Protein AF-A0A9W6CEK5-F1 (afdb_monomer_lite)

pLDDT: mean 79.26, std 16.23, range [30.31, 95.81]

Foldseek 3Di:
DDDPLRVQLVVQLCCQLVVVVVVLVVLLVLCVVVVHDSVLSVVLSVLSNVLSNLVSCVVRPVVLCVLLVQLSVLSNVLSVQLVVLSSVCSPPVDPVSSVSNVCSVVVSVVSNVVVLVVHDQVSNVVNLNHPDPVSVVVVVVVVVVVVVVVVVVVVVVQVVCVVVVVDDPVVVVVVVVPPPDPPPVVPDPD

Organism: NCBI:txid2994035

Structure (mmCIF, N/CA/C/O backbone):
data_AF-A0A9W6CEK5-F1
#
_entry.id   AF-A0A9W6CEK5-F1
#
loop_
_atom_site.group_PDB
_atom_site.id
_atom_site.type_symbol
_atom_site.label_atom_id
_atom_site.label_alt_id
_atom_site.label_comp_id
_atom_site.label_asym_id
_atom_site.label_entity_id
_atom_site.label_seq_id
_atom_site.pdbx_PDB_ins_code
_atom_site.Cartn_x
_atom_site.Cartn_y
_atom_site.Cartn_z
_atom_site.occupancy
_atom_site.B_iso_or_equiv
_atom_site.auth_seq_id
_atom_site.auth_comp_id
_atom_site.auth_asym_id
_atom_site.auth_atom_id
_atom_site.pdbx_PDB_model_num
ATOM 1 N N . MET A 1 1 ? -10.623 -23.600 17.467 1.00 40.72 1 MET A N 1
ATOM 2 C CA . MET A 1 1 ? -11.794 -23.393 16.583 1.00 40.72 1 MET A CA 1
ATOM 3 C C . MET A 1 1 ? -12.002 -21.894 16.393 1.00 40.72 1 MET A C 1
ATOM 5 O O . MET A 1 1 ? -12.147 -21.203 17.390 1.00 40.72 1 MET A O 1
ATOM 9 N N . LEU A 1 2 ? -11.955 -21.381 15.157 1.00 53.81 2 LEU A N 1
ATOM 10 C CA . LEU A 1 2 ? -12.206 -19.957 14.863 1.00 53.81 2 LEU A CA 1
ATOM 11 C C . LEU A 1 2 ? -13.687 -19.618 15.087 1.00 53.81 2 LEU A C 1
ATOM 13 O O . LEU A 1 2 ? -14.556 -20.416 14.723 1.00 53.81 2 LEU A O 1
ATOM 17 N N . LYS A 1 3 ? -14.000 -18.438 15.640 1.00 73.12 3 LYS A N 1
ATOM 18 C CA . LYS A 1 3 ? -15.399 -17.980 15.743 1.00 73.12 3 LYS A CA 1
ATOM 19 C C . LYS A 1 3 ? -15.991 -17.825 14.335 1.00 73.12 3 LYS A C 1
ATOM 21 O O . LYS A 1 3 ? -15.283 -17.482 13.389 1.00 73.12 3 LYS A O 1
ATOM 26 N N . LYS A 1 4 ? -17.307 -18.030 14.178 1.00 71.50 4 LYS A N 1
ATOM 27 C CA . LYS A 1 4 ? -18.010 -17.999 12.871 1.00 71.50 4 LYS A CA 1
ATOM 28 C C . LYS A 1 4 ? -17.692 -16.739 12.042 1.00 71.50 4 LYS A C 1
ATOM 30 O O . LYS A 1 4 ? -17.491 -16.831 10.833 1.00 71.50 4 LYS A O 1
ATOM 35 N N . ASN A 1 5 ? -17.564 -15.589 12.706 1.00 76.25 5 ASN A N 1
ATOM 36 C CA . ASN A 1 5 ? -17.234 -14.310 12.067 1.00 76.25 5 ASN A CA 1
ATOM 37 C C . ASN A 1 5 ? -15.765 -14.223 11.616 1.00 76.25 5 ASN A C 1
ATOM 39 O O . ASN A 1 5 ? -15.483 -13.608 10.595 1.00 76.25 5 ASN A O 1
ATOM 43 N N . GLU A 1 6 ? -14.838 -14.869 12.325 1.00 79.06 6 GLU A N 1
ATOM 44 C CA . GLU A 1 6 ? -13.411 -14.896 11.972 1.00 79.06 6 GLU A CA 1
ATOM 45 C C . GLU A 1 6 ? -13.157 -15.802 10.770 1.00 79.06 6 GLU A C 1
ATOM 47 O O . GLU A 1 6 ? -12.453 -15.406 9.848 1.00 79.06 6 GLU A O 1
ATOM 52 N N . LYS A 1 7 ? -13.804 -16.976 10.719 1.00 85.19 7 LYS A N 1
ATOM 53 C CA . LYS A 1 7 ? -13.733 -17.865 9.548 1.00 85.19 7 LYS A CA 1
ATOM 54 C C . LYS A 1 7 ? -14.263 -17.169 8.292 1.00 85.19 7 LYS A C 1
ATOM 56 O O . LYS A 1 7 ? -13.640 -17.246 7.239 1.00 85.19 7 LYS A O 1
ATOM 61 N N . LYS A 1 8 ? -15.391 -16.459 8.412 1.00 86.19 8 LYS A N 1
ATOM 62 C CA . LYS A 1 8 ? -15.962 -15.677 7.306 1.00 86.19 8 LYS A CA 1
ATOM 63 C C . LYS A 1 8 ? -15.011 -14.564 6.852 1.00 86.19 8 LYS A C 1
ATOM 65 O O . LYS A 1 8 ? -14.803 -14.405 5.657 1.00 86.19 8 LYS A O 1
ATOM 70 N N . GLY A 1 9 ? -14.422 -13.825 7.793 1.00 85.00 9 GLY A N 1
ATOM 71 C CA . GLY A 1 9 ? -13.482 -12.744 7.486 1.00 85.00 9 GLY A CA 1
ATOM 72 C C . GLY A 1 9 ? -12.220 -13.250 6.802 1.00 85.00 9 GLY A C 1
ATOM 73 O O . GLY A 1 9 ? -11.786 -12.659 5.822 1.00 85.00 9 GLY A O 1
ATOM 74 N N . LEU A 1 10 ? -11.689 -14.385 7.257 1.00 87.12 10 LEU A N 1
ATOM 75 C CA . LEU A 1 10 ? -10.521 -15.014 6.655 1.00 87.12 10 LEU A CA 1
ATOM 76 C C . LEU A 1 10 ? -10.787 -15.443 5.206 1.00 87.12 10 LEU A C 1
ATOM 78 O O . LEU A 1 10 ? -9.961 -15.182 4.343 1.00 87.12 10 LEU A O 1
ATOM 82 N N . ILE A 1 11 ? -11.951 -16.033 4.918 1.00 90.88 11 ILE A N 1
ATOM 83 C CA . ILE A 1 11 ? -12.322 -16.408 3.543 1.00 90.88 11 ILE A CA 1
ATOM 84 C C . ILE A 1 11 ? -12.411 -15.171 2.641 1.00 90.88 11 ILE A C 1
ATOM 86 O O . ILE A 1 11 ? -11.888 -15.193 1.533 1.00 90.88 11 ILE A O 1
ATOM 90 N N . ILE A 1 12 ? -13.024 -14.083 3.121 1.00 89.69 12 ILE A N 1
ATOM 91 C CA . ILE A 1 12 ? -13.126 -12.825 2.361 1.00 89.69 12 ILE A CA 1
ATOM 92 C C . ILE A 1 12 ? -11.741 -12.217 2.124 1.00 89.69 12 ILE A C 1
ATOM 94 O O . ILE A 1 12 ? -11.453 -11.771 1.017 1.00 89.69 12 ILE A O 1
ATOM 98 N N . TYR A 1 13 ? -10.883 -12.220 3.146 1.00 91.12 13 TYR A N 1
ATOM 99 C CA . TYR A 1 13 ? -9.500 -11.764 3.041 1.00 91.12 13 TYR A CA 1
ATOM 100 C C . TYR A 1 13 ? -8.737 -12.553 1.974 1.00 91.12 13 TYR A C 1
ATOM 102 O O . TYR A 1 13 ? -8.173 -11.946 1.067 1.00 91.12 13 T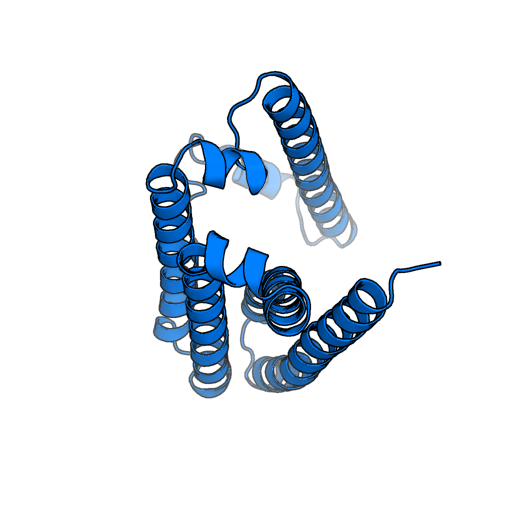YR A O 1
ATOM 110 N N . LEU A 1 14 ? -8.760 -13.891 2.057 1.00 90.69 14 LEU A N 1
ATOM 111 C CA . LEU A 1 14 ? -8.089 -14.747 1.083 1.00 90.69 14 LEU A CA 1
ATOM 112 C C . LEU A 1 14 ? -8.634 -14.496 -0.322 1.00 90.69 14 LEU A C 1
ATOM 114 O O . LEU A 1 14 ? -7.838 -14.205 -1.204 1.00 90.69 14 LEU A O 1
ATOM 118 N N . GLY A 1 15 ? -9.955 -14.540 -0.514 1.00 90.12 15 GLY A N 1
ATOM 119 C CA . GLY A 1 15 ? -10.565 -14.281 -1.821 1.00 90.12 15 GLY A CA 1
ATOM 120 C C . GLY A 1 15 ? -10.091 -12.950 -2.398 1.00 90.12 15 GLY A C 1
ATOM 121 O O . GLY A 1 15 ? -9.472 -12.917 -3.449 1.00 90.12 15 GLY A O 1
ATOM 122 N N . THR A 1 16 ? -10.220 -11.867 -1.631 1.00 88.75 16 THR A N 1
ATOM 123 C CA . THR A 1 16 ? -9.822 -10.527 -2.087 1.00 88.75 16 THR A CA 1
ATOM 124 C C . THR A 1 16 ? -8.345 -10.451 -2.485 1.00 88.75 16 THR A C 1
ATOM 126 O O . THR A 1 16 ? -8.018 -9.927 -3.545 1.00 88.75 16 THR A O 1
ATOM 129 N N . VAL A 1 17 ? -7.431 -10.962 -1.654 1.00 90.56 17 VAL A N 1
ATOM 130 C CA . VAL A 1 17 ? -5.989 -10.868 -1.932 1.00 90.56 17 VAL A CA 1
ATOM 131 C C . VAL A 1 17 ? -5.598 -11.754 -3.112 1.00 90.56 17 VAL A C 1
ATOM 133 O O . VAL A 1 17 ? -4.857 -11.299 -3.985 1.00 90.56 17 VAL A O 1
ATOM 136 N N . PHE A 1 18 ? -6.094 -12.991 -3.167 1.00 90.00 18 PHE A N 1
ATOM 137 C CA . PHE A 1 18 ? -5.782 -13.916 -4.255 1.00 90.00 18 PHE A CA 1
ATOM 138 C C . PHE A 1 18 ? -6.376 -13.448 -5.583 1.00 90.00 18 PHE A C 1
ATOM 140 O O . PHE A 1 18 ? -5.653 -13.435 -6.576 1.00 90.00 18 PHE A O 1
ATOM 147 N N . ASP A 1 19 ? -7.629 -12.993 -5.596 1.00 89.75 19 ASP A N 1
ATOM 148 C CA . ASP A 1 19 ? -8.309 -12.532 -6.808 1.00 89.75 19 ASP A CA 1
ATOM 149 C C . ASP A 1 19 ? -7.590 -11.317 -7.407 1.00 89.75 19 ASP A C 1
ATOM 151 O O . ASP A 1 19 ? -7.249 -11.313 -8.593 1.00 89.75 19 ASP A O 1
ATOM 155 N N . ILE A 1 20 ? -7.273 -10.309 -6.582 1.00 88.31 20 ILE A N 1
ATOM 156 C CA . ILE A 1 20 ? -6.547 -9.116 -7.042 1.00 88.31 20 ILE A CA 1
ATOM 157 C C . ILE A 1 20 ? -5.135 -9.498 -7.512 1.00 88.31 20 ILE A C 1
ATOM 159 O O . ILE A 1 20 ? -4.686 -9.021 -8.553 1.00 88.31 20 ILE A O 1
ATOM 163 N N . THR A 1 21 ? -4.433 -10.384 -6.799 1.00 90.19 21 THR A N 1
ATOM 164 C CA . THR A 1 21 ? -3.078 -10.822 -7.183 1.00 90.19 21 THR A CA 1
ATOM 165 C C . THR A 1 21 ? -3.078 -11.608 -8.495 1.00 90.19 21 THR A C 1
ATOM 167 O O . THR A 1 21 ? -2.189 -11.423 -9.326 1.00 90.19 21 THR A O 1
ATOM 170 N N . LEU A 1 22 ? -4.087 -12.447 -8.722 1.00 91.06 22 LEU A N 1
ATOM 171 C CA . LEU A 1 22 ? -4.232 -13.227 -9.946 1.00 91.06 22 LEU A CA 1
ATOM 172 C C . LEU A 1 22 ? -4.522 -12.323 -11.149 1.00 91.06 22 LEU A C 1
ATOM 174 O O . LEU A 1 22 ? -3.852 -12.445 -12.175 1.00 91.06 22 LEU A O 1
ATOM 178 N N . LEU A 1 23 ? -5.441 -11.359 -11.005 1.00 90.00 23 LEU A N 1
ATOM 179 C CA . LEU A 1 23 ? -5.684 -10.322 -12.018 1.00 90.00 23 LEU A CA 1
ATOM 180 C C . LEU A 1 23 ? -4.405 -9.541 -12.334 1.00 90.00 23 LEU A C 1
ATOM 182 O O . LEU A 1 23 ? -4.090 -9.269 -13.494 1.00 90.00 23 LEU A O 1
ATOM 186 N N . MET A 1 24 ? -3.625 -9.249 -11.298 1.00 90.31 24 MET A N 1
ATOM 187 C CA . MET A 1 24 ? -2.364 -8.542 -11.421 1.00 90.31 24 MET A CA 1
ATOM 188 C C . MET A 1 24 ? -1.303 -9.317 -12.215 1.00 90.31 24 MET A C 1
ATOM 190 O O . MET A 1 24 ? -0.541 -8.717 -12.972 1.00 90.31 24 MET A O 1
ATOM 194 N N . GLY A 1 25 ? -1.283 -10.648 -12.121 1.00 90.50 25 GLY A N 1
ATOM 195 C CA . GLY A 1 25 ? -0.390 -11.492 -12.919 1.00 90.50 25 GLY A CA 1
ATOM 196 C C . GLY A 1 25 ? -0.593 -11.327 -14.432 1.00 90.50 25 GLY A C 1
ATOM 197 O O . GLY A 1 25 ? 0.377 -11.318 -15.194 1.00 90.50 25 GLY A O 1
ATOM 198 N N . PHE A 1 26 ? -1.833 -11.112 -14.882 1.00 91.75 26 PHE A N 1
ATOM 199 C CA . PHE A 1 26 ? -2.114 -10.834 -16.295 1.00 91.75 26 PHE A CA 1
ATOM 200 C C . PHE A 1 26 ? -1.573 -9.473 -16.742 1.00 91.75 26 PHE A C 1
ATOM 202 O O . PHE A 1 26 ? -1.016 -9.368 -17.838 1.00 91.75 26 PHE A O 1
ATOM 209 N N . LEU A 1 27 ? -1.688 -8.452 -15.888 1.00 90.94 27 LEU A N 1
ATOM 210 C CA . LEU A 1 27 ? -1.142 -7.116 -16.145 1.00 90.94 27 LEU A CA 1
ATOM 211 C C . LEU A 1 27 ? 0.388 -7.152 -16.242 1.00 90.94 27 LEU A C 1
ATOM 213 O O . LEU A 1 27 ? 0.953 -6.603 -17.185 1.00 90.94 27 LEU A O 1
ATOM 217 N N . VAL A 1 28 ? 1.055 -7.888 -15.347 1.00 91.56 28 VAL A N 1
ATOM 218 C CA . VAL A 1 28 ? 2.511 -8.107 -15.401 1.00 91.56 28 VAL A CA 1
ATOM 219 C C . VAL A 1 28 ? 2.930 -8.753 -16.720 1.00 91.56 28 VAL A C 1
ATOM 221 O O . VAL A 1 28 ? 3.886 -8.305 -17.351 1.00 91.56 28 VAL A O 1
ATOM 224 N N . ARG A 1 29 ? 2.200 -9.772 -17.191 1.00 90.69 29 ARG A N 1
ATOM 225 C CA . ARG A 1 29 ? 2.489 -10.404 -18.487 1.00 90.69 29 ARG A CA 1
ATOM 226 C C . ARG A 1 29 ? 2.353 -9.420 -19.652 1.00 90.69 29 ARG A C 1
ATOM 228 O O . ARG A 1 29 ? 3.134 -9.490 -20.599 1.00 90.69 29 ARG A O 1
ATOM 235 N N . ALA A 1 30 ? 1.361 -8.531 -19.618 1.00 89.12 30 ALA A N 1
ATOM 236 C CA . ALA A 1 30 ? 1.207 -7.489 -20.631 1.00 89.12 30 ALA A CA 1
ATOM 237 C C . ALA A 1 30 ? 2.370 -6.484 -20.589 1.00 89.12 30 ALA A C 1
ATOM 239 O O . ALA A 1 30 ? 2.968 -6.216 -21.627 1.00 89.12 30 ALA A O 1
ATOM 240 N N . ALA A 1 31 ? 2.750 -6.028 -19.396 1.00 87.75 31 ALA A N 1
ATOM 241 C CA . ALA A 1 31 ? 3.873 -5.120 -19.180 1.00 87.75 31 ALA A CA 1
ATOM 242 C C . ALA A 1 31 ? 5.204 -5.704 -19.674 1.00 87.75 31 ALA A C 1
ATOM 244 O O . ALA A 1 31 ? 5.969 -5.026 -20.358 1.00 87.75 31 ALA A O 1
ATOM 245 N N . PHE A 1 32 ? 5.443 -6.989 -19.394 1.00 88.38 32 PHE A N 1
ATOM 246 C CA . PHE A 1 32 ? 6.646 -7.697 -19.827 1.00 88.38 32 PHE A CA 1
ATOM 247 C C . PHE A 1 32 ? 6.759 -7.756 -21.356 1.00 88.38 32 PHE A C 1
ATOM 249 O O . PHE A 1 32 ? 7.831 -7.525 -21.903 1.00 88.38 32 PHE A O 1
ATOM 256 N N . ARG A 1 33 ? 5.644 -7.981 -22.070 1.00 88.50 33 ARG A N 1
ATOM 257 C CA . ARG A 1 33 ? 5.624 -7.929 -23.546 1.00 88.50 33 ARG A CA 1
ATOM 258 C C . ARG A 1 33 ? 5.941 -6.540 -24.104 1.00 88.50 33 ARG A C 1
ATOM 260 O O . ARG A 1 33 ? 6.453 -6.445 -25.211 1.00 88.50 33 ARG A O 1
ATOM 267 N N . ASN A 1 34 ? 5.660 -5.492 -23.335 1.00 85.44 34 ASN A N 1
ATOM 268 C CA . ASN A 1 34 ? 5.900 -4.100 -23.706 1.00 85.44 34 ASN A CA 1
ATOM 269 C C . ASN A 1 34 ? 7.267 -3.576 -23.216 1.00 85.44 34 ASN A C 1
ATOM 271 O O . ASN A 1 34 ? 7.494 -2.370 -23.263 1.00 85.44 34 ASN A O 1
ATOM 275 N N . ASN A 1 35 ? 8.164 -4.448 -22.727 1.00 84.81 35 ASN A N 1
ATOM 276 C CA . ASN A 1 35 ? 9.462 -4.088 -22.130 1.00 84.81 35 ASN A CA 1
ATOM 277 C C . ASN A 1 35 ? 9.360 -3.060 -20.984 1.00 84.81 35 ASN A C 1
ATOM 279 O O . ASN A 1 35 ? 10.261 -2.249 -20.774 1.00 84.81 35 ASN A O 1
ATOM 283 N N . GLN A 1 36 ? 8.255 -3.076 -20.234 1.00 84.94 36 GLN A N 1
ATOM 284 C CA . GLN A 1 36 ? 8.042 -2.174 -19.104 1.00 84.94 36 GLN A CA 1
ATOM 285 C C . GLN A 1 36 ? 8.599 -2.763 -17.796 1.00 84.94 36 GLN A C 1
ATOM 287 O O . GLN A 1 36 ? 8.538 -3.979 -17.590 1.00 84.94 36 GLN A O 1
ATOM 292 N N . PRO A 1 37 ? 9.086 -1.923 -16.861 1.00 82.81 37 PRO A N 1
ATOM 293 C CA . PRO A 1 37 ? 9.558 -2.374 -15.559 1.00 82.81 37 PRO A CA 1
ATOM 294 C C . PRO A 1 37 ? 8.429 -2.998 -14.731 1.00 82.81 37 PRO A C 1
ATOM 296 O O . PRO A 1 37 ? 7.411 -2.377 -14.422 1.00 82.81 37 PRO A O 1
ATOM 299 N N . VAL A 1 38 ? 8.654 -4.241 -14.306 1.00 85.00 38 VAL A N 1
ATOM 300 C CA . VAL A 1 38 ? 7.687 -5.032 -13.529 1.00 85.00 38 VAL A CA 1
ATOM 301 C C . VAL A 1 38 ? 7.730 -4.696 -12.027 1.00 85.00 38 VAL A C 1
ATOM 303 O O . VAL A 1 38 ? 6.794 -4.987 -11.290 1.00 85.00 38 VAL A O 1
ATOM 306 N N . SER A 1 39 ? 8.769 -4.010 -11.546 1.00 84.88 39 SER A N 1
ATOM 307 C CA . SER A 1 39 ? 8.935 -3.678 -10.119 1.00 84.88 39 SER A CA 1
ATOM 308 C C . SER A 1 39 ? 7.807 -2.811 -9.539 1.00 84.88 39 SER A C 1
ATOM 310 O O . SER A 1 39 ? 7.470 -2.934 -8.363 1.00 84.88 39 SER A O 1
ATOM 312 N N . ILE A 1 40 ? 7.163 -1.984 -10.365 1.00 86.12 40 ILE A N 1
ATOM 313 C CA . ILE A 1 40 ? 6.048 -1.108 -9.964 1.00 86.12 40 ILE A CA 1
ATOM 314 C C . ILE A 1 40 ? 4.816 -1.934 -9.551 1.00 86.12 40 ILE A C 1
ATOM 316 O O . ILE A 1 40 ? 4.088 -1.574 -8.625 1.00 86.12 40 ILE A O 1
ATOM 320 N N . TYR A 1 41 ? 4.628 -3.091 -10.189 1.00 88.56 41 TYR A N 1
ATOM 321 C CA . TYR A 1 41 ? 3.535 -4.028 -9.936 1.00 88.56 41 TYR A CA 1
ATOM 322 C C . TYR A 1 41 ? 3.662 -4.645 -8.539 1.00 88.56 41 TYR A C 1
ATOM 324 O O . TYR A 1 41 ? 2.673 -4.719 -7.808 1.00 88.56 41 TYR A O 1
ATOM 332 N N . ALA A 1 42 ? 4.889 -5.003 -8.144 1.00 86.94 42 ALA A N 1
ATOM 333 C CA . ALA A 1 42 ? 5.190 -5.492 -6.802 1.00 86.94 42 ALA A CA 1
ATOM 334 C C . ALA A 1 42 ? 4.922 -4.417 -5.735 1.00 86.94 42 ALA A C 1
ATOM 336 O O . ALA A 1 42 ? 4.317 -4.712 -4.707 1.00 86.94 42 ALA A O 1
ATOM 337 N N . GLY A 1 43 ? 5.287 -3.158 -6.002 1.00 86.44 43 GLY A N 1
ATOM 338 C CA . GLY A 1 43 ? 5.026 -2.045 -5.083 1.00 86.44 43 GLY A CA 1
ATOM 339 C C . GLY A 1 43 ? 3.538 -1.864 -4.764 1.00 86.44 43 GLY A C 1
ATOM 340 O O . GLY A 1 43 ? 3.164 -1.712 -3.602 1.00 86.44 43 GLY A O 1
ATOM 341 N N . VAL A 1 44 ? 2.663 -1.952 -5.770 1.00 90.06 44 VAL A N 1
ATOM 342 C CA . VAL A 1 44 ? 1.208 -1.849 -5.552 1.00 90.06 44 VAL A CA 1
ATOM 343 C C . VAL A 1 44 ? 0.635 -3.111 -4.896 1.00 90.06 44 VAL A C 1
ATOM 345 O O . VAL A 1 44 ? -0.262 -3.003 -4.059 1.00 90.06 44 VAL A O 1
ATOM 348 N N . GLN A 1 45 ? 1.192 -4.295 -5.179 1.00 91.06 45 GLN A N 1
ATOM 349 C CA . GLN A 1 45 ? 0.790 -5.553 -4.532 1.00 91.06 45 GLN A CA 1
ATOM 350 C C . GLN A 1 45 ? 0.956 -5.536 -3.008 1.00 91.06 45 GLN A C 1
ATOM 352 O O . GLN A 1 45 ? 0.172 -6.170 -2.298 1.00 91.06 45 GLN A O 1
ATOM 357 N N . MET A 1 46 ? 1.905 -4.759 -2.480 1.00 90.12 46 MET A N 1
ATOM 358 C CA . MET A 1 46 ? 2.095 -4.605 -1.033 1.00 90.12 46 MET A CA 1
ATOM 359 C C . MET A 1 46 ? 0.888 -3.963 -0.327 1.00 90.12 46 MET A C 1
ATOM 361 O O . MET A 1 46 ? 0.745 -4.111 0.887 1.00 90.12 46 MET A O 1
ATOM 365 N N . LEU A 1 47 ? -0.008 -3.287 -1.059 1.00 90.50 47 LEU A N 1
ATOM 366 C CA . LEU A 1 47 ? -1.230 -2.702 -0.497 1.00 90.50 47 LEU A CA 1
ATOM 367 C C . LEU A 1 47 ? -2.342 -3.744 -0.285 1.00 90.50 47 LEU A C 1
ATOM 369 O O . LEU A 1 47 ? -3.225 -3.567 0.559 1.00 90.50 47 LEU A O 1
ATOM 373 N N . TYR A 1 48 ? -2.310 -4.852 -1.029 1.00 91.62 48 TYR A N 1
ATOM 374 C CA . TYR A 1 48 ? -3.421 -5.804 -1.096 1.00 91.62 48 TYR A CA 1
ATOM 375 C C . TYR A 1 48 ? -3.721 -6.501 0.234 1.00 91.62 48 TYR A C 1
ATOM 377 O O . TYR A 1 48 ? -4.905 -6.591 0.568 1.00 91.62 48 TYR A O 1
ATOM 385 N N . PRO A 1 49 ? -2.731 -6.936 1.044 1.00 90.00 49 PRO A N 1
ATOM 386 C CA . PRO A 1 49 ? -3.017 -7.551 2.338 1.00 90.00 49 PRO A CA 1
ATOM 387 C C . PRO A 1 49 ? -3.846 -6.631 3.243 1.00 90.00 49 PRO A C 1
ATOM 389 O O . PRO A 1 49 ? -4.881 -7.028 3.775 1.00 90.00 49 PRO A O 1
ATOM 392 N N . ALA A 1 50 ? -3.464 -5.362 3.373 1.00 90.75 50 ALA A N 1
ATOM 393 C CA . ALA A 1 50 ? -4.213 -4.431 4.208 1.00 90.75 50 ALA A CA 1
ATOM 394 C C . ALA A 1 50 ? -5.589 -4.082 3.608 1.00 90.75 50 ALA A C 1
ATOM 396 O O . ALA A 1 50 ? -6.567 -4.025 4.357 1.00 90.75 50 ALA A O 1
ATOM 397 N N . MET A 1 51 ? -5.717 -3.947 2.279 1.00 93.44 51 MET A N 1
ATOM 398 C CA . MET A 1 51 ? -7.028 -3.781 1.624 1.00 93.44 51 MET A CA 1
ATOM 399 C C . MET A 1 51 ? -7.949 -4.972 1.917 1.00 93.44 51 MET A C 1
ATOM 401 O O . MET A 1 51 ? -9.101 -4.783 2.311 1.00 93.44 51 MET A O 1
ATOM 405 N N . GLY A 1 52 ? -7.428 -6.195 1.793 1.00 92.00 52 GLY A N 1
ATOM 406 C CA . GLY A 1 52 ? -8.156 -7.426 2.080 1.00 92.00 52 GLY A CA 1
ATOM 407 C C . GLY A 1 52 ? -8.633 -7.494 3.529 1.00 92.00 52 GLY A C 1
ATOM 408 O O . GLY A 1 52 ? -9.775 -7.880 3.781 1.00 92.00 52 GLY A O 1
ATOM 409 N N . VAL A 1 53 ? -7.801 -7.080 4.495 1.00 92.31 53 VAL A N 1
ATOM 410 C CA . VAL A 1 53 ? -8.195 -7.040 5.914 1.00 92.31 53 VAL A CA 1
ATOM 411 C C . VAL A 1 53 ? -9.313 -6.024 6.130 1.00 92.31 53 VAL A C 1
ATOM 413 O O . VAL A 1 53 ? -10.297 -6.338 6.798 1.00 92.31 53 VAL A O 1
ATOM 416 N N . ILE A 1 54 ? -9.211 -4.828 5.546 1.00 93.25 54 ILE A N 1
ATOM 417 C CA . ILE A 1 54 ? -10.232 -3.780 5.686 1.00 93.25 54 ILE A CA 1
ATOM 418 C C . ILE A 1 54 ? -11.571 -4.235 5.087 1.00 93.25 54 ILE A C 1
ATOM 420 O O . ILE A 1 54 ? -12.617 -4.054 5.713 1.00 93.25 54 ILE A O 1
ATOM 424 N N . ILE A 1 55 ? -11.551 -4.881 3.918 1.00 93.00 55 ILE A N 1
ATOM 425 C CA . ILE A 1 55 ? -12.748 -5.440 3.272 1.00 93.00 55 ILE A CA 1
ATOM 426 C C . ILE A 1 55 ? -13.342 -6.570 4.124 1.00 93.00 55 ILE A C 1
ATOM 428 O O . ILE A 1 55 ? -14.549 -6.598 4.372 1.00 93.00 55 ILE A O 1
ATOM 432 N N . ALA A 1 56 ? -12.514 -7.465 4.665 1.00 92.31 56 ALA A N 1
ATOM 433 C CA . ALA A 1 56 ? -12.978 -8.496 5.588 1.00 92.31 56 ALA A CA 1
ATOM 434 C C . ALA A 1 56 ? -13.633 -7.891 6.843 1.00 92.31 56 ALA A C 1
ATOM 436 O O . ALA A 1 56 ? -14.702 -8.345 7.265 1.00 92.31 56 ALA A O 1
ATOM 437 N N . VAL A 1 57 ? -13.043 -6.839 7.421 1.00 89.88 57 VAL A N 1
ATOM 438 C CA . VAL A 1 57 ? -13.597 -6.109 8.574 1.00 89.88 57 VAL A CA 1
ATOM 439 C C . VAL A 1 57 ? -14.928 -5.448 8.216 1.00 89.88 57 VAL A C 1
ATOM 441 O O . VAL A 1 57 ? -15.876 -5.568 8.988 1.00 89.88 57 VAL A O 1
ATOM 444 N N . PHE A 1 58 ? -15.060 -4.851 7.031 1.00 91.19 58 PHE A N 1
ATOM 445 C CA . PHE A 1 58 ? -16.316 -4.261 6.556 1.00 91.19 58 PHE A CA 1
ATOM 446 C C . PHE A 1 58 ? -17.485 -5.264 6.571 1.00 91.19 58 PHE A C 1
ATOM 448 O O . PHE A 1 58 ? -18.589 -4.938 7.014 1.00 91.19 58 PHE A O 1
ATOM 455 N N . PHE A 1 59 ? -17.2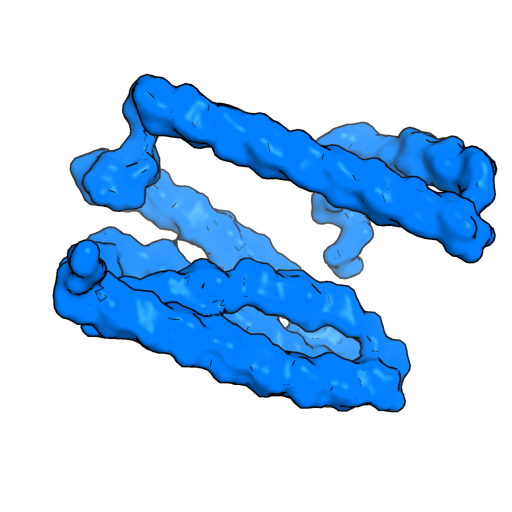41 -6.510 6.157 1.00 88.06 59 PHE A N 1
ATOM 456 C CA . PHE A 1 59 ? -18.271 -7.554 6.100 1.00 88.06 59 PHE A CA 1
ATOM 457 C C . PHE A 1 59 ? -18.477 -8.339 7.401 1.00 88.06 59 PHE A C 1
ATOM 459 O O . PHE A 1 59 ? -19.493 -9.031 7.533 1.00 88.06 59 PHE A O 1
ATOM 466 N N . THR A 1 60 ? -17.540 -8.274 8.351 1.00 87.50 60 THR A N 1
ATOM 467 C CA . THR A 1 60 ? -17.578 -9.097 9.576 1.00 87.50 60 THR A CA 1
ATOM 468 C C . THR A 1 60 ? -17.714 -8.315 10.876 1.00 87.50 60 THR A C 1
ATOM 470 O O . THR A 1 60 ? -18.278 -8.849 11.829 1.00 87.50 60 THR A O 1
ATOM 473 N N . ARG 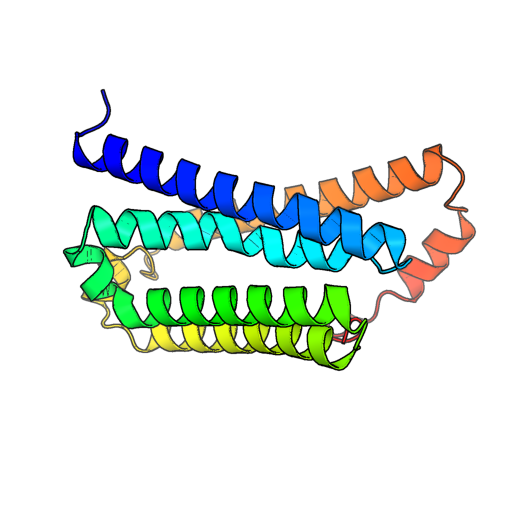A 1 61 ? -17.229 -7.070 10.928 1.00 86.12 61 ARG A N 1
ATOM 474 C CA . ARG A 1 61 ? -17.208 -6.194 12.111 1.00 86.12 61 ARG A CA 1
ATOM 475 C C . ARG A 1 61 ? -17.524 -4.747 11.718 1.00 86.12 61 ARG A C 1
ATOM 477 O O . ARG A 1 61 ? -16.658 -3.870 11.700 1.00 86.12 61 ARG A O 1
ATOM 484 N N . LYS A 1 62 ? -18.792 -4.503 11.371 1.00 85.06 62 LYS A N 1
ATOM 485 C CA . LYS A 1 62 ? -19.287 -3.184 10.928 1.00 85.06 62 LYS A CA 1
ATOM 486 C C . LYS A 1 62 ? -19.107 -2.088 11.982 1.00 85.06 62 LYS A C 1
ATOM 488 O O . LYS A 1 62 ? -18.910 -0.932 11.624 1.00 85.06 62 LYS A O 1
ATOM 493 N N . ASP A 1 63 ? -19.159 -2.449 13.259 1.00 84.81 63 ASP A N 1
ATOM 494 C CA . ASP A 1 63 ? -18.913 -1.573 14.406 1.00 84.81 63 ASP A CA 1
ATOM 495 C C . ASP A 1 63 ? -17.480 -1.019 14.394 1.00 84.81 63 ASP A C 1
ATOM 497 O O . ASP A 1 63 ? -17.278 0.197 14.444 1.00 84.81 63 ASP A O 1
ATOM 501 N N . LEU A 1 64 ? -16.486 -1.897 14.225 1.00 83.19 64 LEU A N 1
ATOM 502 C CA . LEU A 1 64 ? -15.082 -1.511 14.116 1.00 83.19 64 LEU A CA 1
ATOM 503 C C . LEU A 1 64 ? -14.836 -0.686 12.850 1.00 83.19 64 LEU A C 1
ATOM 505 O O . LEU A 1 64 ? -14.139 0.327 12.894 1.00 83.19 64 LEU A O 1
ATOM 509 N N . PHE A 1 65 ? -15.460 -1.079 11.735 1.00 86.50 65 PHE A N 1
ATOM 510 C CA . PHE A 1 65 ? -15.374 -0.324 10.490 1.00 86.50 65 PHE A CA 1
ATOM 511 C C . PHE A 1 65 ? -15.919 1.100 10.644 1.00 86.50 65 PHE A C 1
ATOM 513 O O . PHE A 1 65 ? -15.266 2.047 10.220 1.00 86.50 65 PHE A O 1
ATOM 520 N N . GLN A 1 66 ? -17.078 1.282 11.286 1.00 85.75 66 GLN A N 1
ATOM 521 C CA . GLN A 1 66 ? -17.643 2.614 11.534 1.00 85.75 66 GLN A CA 1
ATOM 522 C C . GLN A 1 66 ? -16.739 3.465 12.424 1.00 85.75 66 GLN A C 1
ATOM 524 O O . GLN A 1 66 ? -16.546 4.653 12.159 1.00 85.75 66 GLN A O 1
ATOM 529 N N . LYS A 1 67 ? -16.126 2.842 13.433 1.00 84.25 67 LYS A N 1
ATOM 530 C CA . LYS A 1 67 ? -15.198 3.500 14.351 1.00 84.25 67 LYS A CA 1
ATOM 531 C C . LYS A 1 67 ? -13.943 4.027 13.651 1.00 84.25 67 LYS A C 1
ATOM 533 O O . LYS A 1 67 ? -13.474 5.116 13.964 1.00 84.25 67 LYS A O 1
ATOM 538 N N . MET A 1 68 ? -13.427 3.283 12.676 1.00 85.00 68 MET A N 1
ATOM 539 C CA . MET A 1 68 ? -12.208 3.615 11.931 1.00 85.00 68 MET A CA 1
ATOM 540 C C . MET A 1 68 ? -12.475 4.087 10.494 1.00 85.00 68 MET A C 1
ATOM 542 O O . MET A 1 68 ? -11.556 4.126 9.674 1.00 85.00 68 MET A O 1
ATOM 546 N N . LYS A 1 69 ? -13.717 4.483 10.181 1.00 90.31 69 LYS A N 1
ATOM 547 C CA . LYS A 1 69 ? -14.183 4.691 8.801 1.00 90.31 69 LYS A CA 1
ATOM 548 C C . LYS A 1 69 ? -13.287 5.609 7.980 1.00 90.31 69 LYS A C 1
ATOM 550 O O . LYS A 1 69 ? -13.055 5.330 6.813 1.00 90.31 69 LYS A O 1
ATOM 555 N N . ARG A 1 70 ? -12.770 6.686 8.583 1.00 91.00 70 ARG A N 1
ATOM 556 C CA . ARG A 1 70 ? -11.940 7.676 7.882 1.00 91.00 70 ARG A CA 1
ATOM 557 C C . ARG A 1 70 ? -10.634 7.049 7.397 1.00 91.00 70 ARG A C 1
ATOM 559 O O . ARG A 1 70 ? -10.346 7.143 6.215 1.00 91.00 70 ARG A O 1
ATOM 566 N N . ILE A 1 71 ? -9.930 6.336 8.280 1.00 91.12 71 ILE A N 1
ATOM 567 C CA . ILE A 1 71 ? -8.661 5.653 7.974 1.00 91.12 71 ILE A CA 1
ATOM 568 C C . ILE A 1 71 ? -8.882 4.550 6.933 1.00 91.12 71 ILE A C 1
ATOM 570 O O . ILE A 1 71 ? -8.146 4.451 5.952 1.00 91.12 71 ILE A O 1
ATOM 574 N N . TYR A 1 72 ? -9.922 3.737 7.124 1.00 93.31 72 TYR A N 1
ATOM 575 C CA . TYR A 1 72 ? -10.225 2.628 6.223 1.00 93.31 72 TYR A CA 1
ATOM 576 C C . TYR A 1 72 ? -10.606 3.103 4.823 1.00 93.31 72 TYR A C 1
ATOM 578 O O . TYR A 1 72 ? -10.079 2.579 3.844 1.00 93.31 72 TYR A O 1
ATOM 586 N N . TRP A 1 73 ? -11.451 4.131 4.711 1.00 94.12 73 TRP A N 1
ATOM 587 C CA . TRP A 1 73 ? -11.787 4.711 3.414 1.00 94.12 73 TRP A CA 1
ATOM 588 C C . TRP A 1 73 ? -10.589 5.378 2.749 1.00 94.12 73 TRP A C 1
ATOM 590 O O . TRP A 1 73 ? -10.390 5.159 1.559 1.00 94.12 73 TRP A O 1
ATOM 600 N N . THR A 1 74 ? -9.752 6.123 3.481 1.00 94.19 74 THR A N 1
ATOM 601 C CA . THR A 1 74 ? -8.541 6.708 2.883 1.00 94.19 74 THR A CA 1
ATOM 602 C C . THR A 1 74 ? -7.596 5.644 2.337 1.00 94.19 74 THR A C 1
ATOM 604 O O . THR A 1 74 ? -7.084 5.813 1.234 1.00 94.19 74 THR A O 1
ATOM 607 N N . TYR A 1 75 ? -7.412 4.528 3.053 1.00 94.81 75 TYR A N 1
ATOM 608 C CA . TYR A 1 75 ? -6.567 3.430 2.584 1.00 94.81 75 TYR A CA 1
ATOM 609 C C . TYR A 1 75 ? -7.141 2.770 1.327 1.00 94.81 75 TYR A C 1
ATOM 611 O O . TYR A 1 75 ? -6.425 2.566 0.351 1.00 94.81 75 TYR A O 1
ATOM 619 N N . LEU A 1 76 ? -8.444 2.462 1.330 1.00 95.38 76 LEU A N 1
ATOM 620 C CA . LEU A 1 76 ? -9.104 1.835 0.184 1.00 95.38 76 LEU A CA 1
ATOM 621 C C . LEU A 1 76 ? -9.088 2.738 -1.050 1.00 95.38 76 LEU A C 1
ATOM 623 O O . LEU A 1 76 ? -8.797 2.253 -2.138 1.00 95.38 76 LEU A O 1
ATOM 627 N N . ILE A 1 77 ? -9.355 4.036 -0.889 1.00 95.81 77 ILE A N 1
ATOM 628 C CA . ILE A 1 77 ? -9.314 4.998 -1.996 1.00 95.81 77 ILE A CA 1
ATOM 629 C C . ILE A 1 77 ? -7.893 5.087 -2.559 1.00 95.81 77 ILE A C 1
ATOM 631 O O . ILE A 1 77 ? -7.725 4.965 -3.769 1.00 95.81 77 ILE A O 1
ATOM 635 N N . ALA A 1 78 ? -6.872 5.224 -1.706 1.00 94.62 78 ALA A N 1
ATOM 636 C CA . ALA A 1 78 ? -5.479 5.247 -2.152 1.00 94.62 78 ALA A CA 1
ATOM 637 C C . ALA A 1 78 ? -5.094 3.953 -2.892 1.00 94.62 78 ALA A C 1
ATOM 639 O O . ALA A 1 78 ? -4.491 4.014 -3.959 1.00 94.62 78 ALA A O 1
ATOM 640 N N . GLY A 1 79 ? -5.500 2.789 -2.376 1.00 94.25 79 GLY A N 1
ATOM 641 C CA . GLY A 1 79 ? -5.270 1.496 -3.022 1.00 94.25 79 GLY A CA 1
ATOM 642 C C . GLY A 1 79 ? -5.948 1.375 -4.388 1.00 94.25 79 GLY A C 1
ATOM 643 O O . GLY A 1 79 ? -5.304 0.983 -5.358 1.00 94.25 79 GLY A O 1
ATOM 644 N N . VAL A 1 80 ? -7.220 1.768 -4.500 1.00 95.06 80 VAL A N 1
ATOM 645 C CA . VAL A 1 80 ? -7.964 1.742 -5.773 1.00 95.06 80 VAL A CA 1
ATOM 646 C C . VAL A 1 80 ? -7.358 2.708 -6.790 1.00 95.06 80 VAL A C 1
ATOM 648 O O . VAL A 1 80 ? -7.183 2.327 -7.945 1.00 95.06 80 VAL A O 1
ATOM 651 N N . VAL A 1 81 ? -6.988 3.925 -6.379 1.00 95.62 81 VAL A N 1
ATOM 652 C CA . VAL A 1 81 ? -6.309 4.892 -7.259 1.00 95.62 81 VAL A CA 1
ATOM 653 C C . VAL A 1 81 ? -4.980 4.326 -7.757 1.00 95.62 81 VAL A C 1
ATOM 655 O O . VAL A 1 81 ? -4.713 4.401 -8.953 1.00 95.62 81 VAL A O 1
ATOM 658 N N . SER A 1 82 ? -4.188 3.698 -6.884 1.00 94.44 82 SER A N 1
ATOM 659 C CA . SER A 1 82 ? -2.936 3.041 -7.274 1.00 94.44 82 SER A CA 1
ATOM 660 C C . SER A 1 82 ? -3.160 1.905 -8.273 1.00 94.44 82 SER A C 1
ATOM 662 O O . SER A 1 82 ? -2.431 1.820 -9.256 1.00 94.44 82 SER A O 1
ATOM 664 N N . ILE A 1 83 ? -4.187 1.067 -8.082 1.00 94.56 83 ILE A N 1
ATOM 665 C CA . ILE A 1 83 ? -4.531 -0.012 -9.024 1.00 94.56 83 ILE A CA 1
ATOM 666 C C . ILE A 1 83 ? -4.957 0.565 -10.382 1.00 94.56 83 ILE A C 1
ATOM 668 O O . ILE A 1 83 ? -4.488 0.101 -11.417 1.00 94.56 83 ILE A O 1
ATOM 672 N N . LEU A 1 84 ? -5.807 1.594 -10.405 1.00 94.81 84 LEU A N 1
ATOM 673 C CA . LEU A 1 84 ? -6.254 2.224 -11.652 1.00 94.81 84 LEU A CA 1
ATOM 674 C C . LEU A 1 84 ? -5.100 2.901 -12.399 1.00 94.81 84 LEU A C 1
ATOM 676 O O . LEU A 1 84 ? -4.951 2.710 -13.605 1.00 94.81 84 LEU A O 1
ATOM 680 N N . ALA A 1 85 ? -4.259 3.654 -11.688 1.00 93.94 85 ALA A N 1
ATOM 681 C CA . ALA A 1 85 ? -3.077 4.288 -12.262 1.00 93.94 85 ALA A CA 1
ATOM 682 C C . ALA A 1 85 ? -2.104 3.246 -12.831 1.00 93.94 85 ALA A C 1
ATOM 684 O O . ALA A 1 85 ? -1.525 3.446 -13.893 1.00 93.94 85 ALA A O 1
ATOM 685 N N . LEU A 1 86 ? -1.980 2.095 -12.179 1.00 93.81 86 LEU A N 1
ATOM 686 C CA . LEU A 1 86 ? -1.147 0.995 -12.640 1.00 93.81 86 LEU A CA 1
ATOM 687 C C . LEU A 1 86 ? -1.698 0.293 -13.881 1.00 93.81 86 LEU A C 1
ATOM 689 O O . LEU A 1 86 ? -0.929 -0.025 -14.781 1.00 93.81 86 LEU A O 1
ATOM 693 N N . VAL A 1 87 ? -3.016 0.117 -13.982 1.00 93.88 87 VAL A N 1
ATOM 694 C CA . VAL A 1 87 ? -3.650 -0.365 -15.220 1.00 93.88 87 VAL A CA 1
ATOM 695 C C . VAL A 1 87 ? -3.372 0.610 -16.368 1.00 93.88 87 VAL A C 1
ATOM 697 O O . VAL A 1 87 ? -2.973 0.185 -17.450 1.00 93.88 87 VAL A O 1
ATOM 700 N N . LEU A 1 88 ? -3.507 1.921 -16.133 1.00 92.25 88 LEU A N 1
ATOM 701 C CA . LEU A 1 88 ? -3.156 2.944 -17.127 1.00 92.25 88 LEU A CA 1
ATOM 702 C C . LEU A 1 88 ? -1.674 2.880 -17.515 1.00 92.25 88 LEU A C 1
ATOM 704 O O . LEU A 1 88 ? -1.346 3.011 -18.696 1.00 92.25 88 LEU A O 1
ATOM 708 N N . TYR A 1 89 ? -0.788 2.635 -16.549 1.00 91.19 89 TYR A N 1
ATOM 709 C CA . TYR A 1 89 ? 0.637 2.447 -16.796 1.00 91.19 89 TYR A CA 1
ATOM 710 C C . TYR A 1 89 ? 0.906 1.256 -17.725 1.00 91.19 89 TYR A C 1
ATOM 712 O O . TYR A 1 89 ? 1.665 1.393 -18.684 1.00 91.19 89 TYR A O 1
ATOM 720 N N . THR A 1 90 ? 0.237 0.118 -17.515 1.00 90.44 90 THR A N 1
ATOM 721 C CA . THR A 1 90 ? 0.405 -1.086 -18.349 1.00 90.44 90 THR A CA 1
ATOM 722 C C . THR A 1 90 ? 0.132 -0.824 -19.833 1.00 90.44 90 THR A C 1
ATOM 724 O O . THR A 1 90 ? 0.821 -1.371 -20.694 1.00 90.44 90 THR A O 1
ATOM 727 N N . PHE A 1 91 ? -0.849 0.025 -20.150 1.00 88.31 91 PHE A N 1
ATOM 728 C CA . PHE A 1 91 ? -1.217 0.324 -21.539 1.00 88.31 91 PHE A CA 1
ATOM 729 C C . PHE A 1 91 ? -0.472 1.520 -22.134 1.00 88.31 91 PHE A C 1
ATOM 731 O O . PHE A 1 91 ? -0.154 1.501 -23.318 1.00 88.31 91 PHE A O 1
ATOM 738 N N . SER A 1 92 ? -0.204 2.559 -21.341 1.00 86.50 92 SER A N 1
ATOM 739 C CA . SER A 1 92 ? 0.386 3.810 -21.840 1.00 86.50 92 SER A CA 1
ATOM 740 C C . SER A 1 92 ? 1.902 3.898 -21.672 1.00 86.50 92 SER A C 1
ATOM 742 O O . SER A 1 92 ? 2.548 4.662 -22.382 1.00 86.50 92 SER A O 1
ATOM 744 N N . GLY A 1 93 ? 2.476 3.176 -20.704 1.00 82.12 93 GLY A N 1
ATOM 745 C CA . GLY A 1 93 ? 3.873 3.330 -20.286 1.00 82.12 93 GLY A CA 1
ATOM 746 C C . GLY A 1 93 ? 4.211 4.705 -19.711 1.00 82.12 93 GLY A C 1
ATOM 747 O O . GLY A 1 93 ? 5.386 5.033 -19.571 1.00 82.12 93 GLY A O 1
ATOM 748 N N . SER A 1 94 ? 3.205 5.524 -19.396 1.00 85.12 94 SER A N 1
ATOM 749 C CA . SER A 1 94 ? 3.405 6.920 -19.021 1.00 85.12 94 SER A CA 1
ATOM 750 C C . SER A 1 94 ? 4.035 7.064 -17.635 1.00 85.12 94 SER A C 1
ATOM 752 O O . SER A 1 94 ? 3.548 6.493 -16.657 1.00 85.12 94 SER A O 1
ATOM 754 N N . SER A 1 95 ? 5.054 7.918 -17.527 1.00 84.00 95 SER A N 1
ATOM 755 C CA . SER A 1 95 ? 5.611 8.351 -16.238 1.00 84.00 95 SER A CA 1
ATOM 756 C C . SER A 1 95 ? 4.579 9.069 -15.362 1.00 84.00 95 SER A C 1
ATOM 758 O O . SER A 1 95 ? 4.649 9.006 -14.139 1.00 84.00 95 SER A O 1
ATOM 760 N N . LEU A 1 96 ? 3.552 9.684 -15.959 1.00 85.31 96 LEU A N 1
ATOM 761 C CA . LEU A 1 96 ? 2.466 10.307 -15.204 1.00 85.31 96 LEU A CA 1
ATOM 762 C C . LEU A 1 96 ? 1.750 9.282 -14.314 1.00 85.31 96 LEU A C 1
ATOM 764 O O . LEU A 1 96 ? 1.455 9.562 -13.154 1.00 85.31 96 LEU A O 1
ATOM 768 N N . SER A 1 97 ? 1.510 8.076 -14.832 1.00 86.62 97 SER A N 1
ATOM 769 C CA . SER A 1 97 ? 0.844 7.004 -14.092 1.00 86.62 97 SER A CA 1
ATOM 770 C C . SER A 1 97 ? 1.669 6.536 -12.893 1.00 86.62 97 SER A C 1
ATOM 772 O O . SER A 1 97 ? 1.109 6.281 -11.828 1.00 86.62 97 SER A O 1
ATOM 774 N N . THR A 1 98 ? 2.996 6.477 -13.023 1.00 86.38 98 THR A N 1
ATOM 775 C CA . THR A 1 98 ? 3.881 6.100 -11.912 1.00 86.38 98 THR A CA 1
ATOM 776 C C . THR A 1 98 ? 3.925 7.191 -10.847 1.00 86.38 98 THR A C 1
ATOM 778 O O . THR A 1 98 ? 3.826 6.891 -9.658 1.00 86.38 98 THR A O 1
ATOM 781 N N . THR A 1 99 ? 3.953 8.463 -11.251 1.00 87.88 99 THR A N 1
ATOM 782 C CA . THR A 1 99 ? 3.860 9.600 -10.328 1.00 87.88 99 THR A CA 1
ATOM 783 C C . THR A 1 99 ? 2.518 9.625 -9.589 1.00 87.88 99 THR A C 1
ATOM 785 O O . THR A 1 99 ? 2.487 9.873 -8.384 1.00 87.88 99 THR A O 1
ATOM 788 N N . MET A 1 100 ? 1.407 9.300 -10.261 1.00 89.50 100 MET A N 1
ATOM 789 C CA . MET A 1 100 ? 0.087 9.192 -9.626 1.00 89.50 100 MET A CA 1
ATOM 790 C C . MET A 1 100 ? 0.048 8.117 -8.534 1.00 89.50 100 MET A C 1
ATOM 792 O O . MET A 1 100 ? -0.529 8.365 -7.476 1.00 89.50 100 MET A O 1
ATOM 796 N N . ILE A 1 101 ? 0.681 6.958 -8.753 1.00 90.12 101 ILE A N 1
ATOM 797 C CA . ILE A 1 101 ? 0.799 5.901 -7.733 1.00 90.12 101 ILE A CA 1
ATOM 798 C C . ILE A 1 101 ? 1.569 6.431 -6.517 1.00 90.12 101 ILE A C 1
ATOM 800 O O . ILE A 1 101 ? 1.080 6.338 -5.390 1.00 90.12 101 ILE A O 1
ATOM 804 N N . SER A 1 102 ? 2.740 7.038 -6.733 1.00 87.31 102 SER A N 1
ATOM 805 C CA . SER A 1 102 ? 3.566 7.591 -5.651 1.00 87.31 102 SER A CA 1
ATOM 806 C C . SER A 1 102 ? 2.826 8.661 -4.846 1.00 87.31 102 SER A C 1
ATOM 808 O O . SER A 1 102 ? 2.854 8.641 -3.612 1.00 87.31 102 SER A O 1
ATOM 810 N N . ILE A 1 103 ? 2.109 9.561 -5.523 1.00 86.94 103 ILE A N 1
ATOM 811 C CA . ILE A 1 103 ? 1.288 10.593 -4.881 1.00 86.94 103 ILE A CA 1
ATOM 812 C C . ILE A 1 103 ? 0.145 9.959 -4.083 1.00 86.94 103 ILE A C 1
ATOM 814 O O . ILE A 1 103 ? -0.057 10.326 -2.927 1.00 86.94 103 ILE A O 1
ATOM 818 N N . ALA A 1 104 ? -0.578 8.993 -4.655 1.00 91.38 104 ALA A N 1
ATOM 819 C CA . ALA A 1 104 ? -1.698 8.333 -3.988 1.00 91.38 104 ALA A CA 1
ATOM 820 C C . ALA A 1 104 ? -1.257 7.625 -2.700 1.00 91.38 104 ALA A C 1
ATOM 822 O O . ALA A 1 104 ? -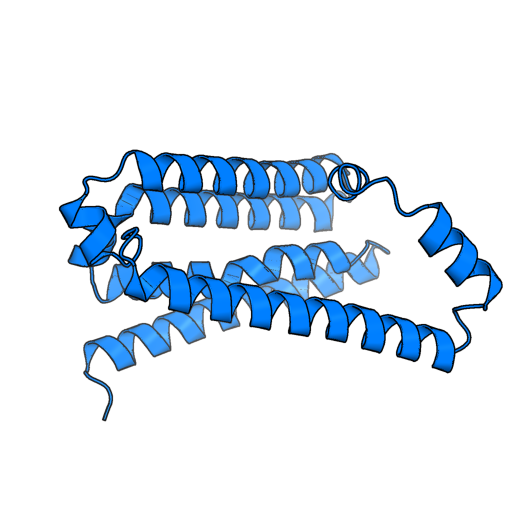1.900 7.778 -1.659 1.00 91.38 104 ALA A O 1
ATOM 823 N N . VAL A 1 105 ? -0.131 6.908 -2.743 1.00 89.69 105 VAL A N 1
ATOM 824 C CA . VAL A 1 105 ? 0.440 6.232 -1.570 1.00 89.69 105 VAL A CA 1
ATOM 825 C C . VAL A 1 105 ? 0.912 7.247 -0.529 1.00 89.69 105 VAL A C 1
ATOM 827 O O . VAL A 1 105 ? 0.567 7.121 0.645 1.00 89.69 105 VAL A O 1
ATOM 830 N N . THR A 1 106 ? 1.646 8.282 -0.944 1.00 88.06 106 THR A N 1
ATOM 831 C CA . THR A 1 106 ? 2.232 9.275 -0.027 1.00 88.06 106 THR A CA 1
ATOM 832 C C . THR A 1 106 ? 1.163 10.131 0.646 1.00 88.06 106 THR A C 1
ATOM 834 O O . THR A 1 106 ? 1.126 10.235 1.873 1.00 88.06 106 THR A O 1
ATOM 837 N N . ILE A 1 107 ? 0.248 10.711 -0.135 1.00 87.31 107 ILE A N 1
ATOM 838 C CA . ILE A 1 107 ? -0.853 11.521 0.398 1.00 87.31 107 ILE A CA 1
ATOM 839 C C . ILE A 1 107 ? -1.796 10.645 1.221 1.00 87.31 107 ILE A C 1
ATOM 841 O O . ILE A 1 107 ? -2.212 11.053 2.303 1.00 87.31 107 ILE A O 1
ATOM 845 N N . GLY A 1 108 ? -2.096 9.426 0.762 1.00 89.12 108 GLY A N 1
ATOM 846 C CA . GLY A 1 108 ? -2.890 8.465 1.524 1.00 89.12 108 GLY A CA 1
ATOM 847 C C . GLY A 1 108 ? -2.283 8.189 2.901 1.00 89.12 108 GLY A C 1
ATOM 848 O O . GLY A 1 108 ? -2.987 8.266 3.909 1.00 89.12 108 GLY A O 1
ATOM 849 N N . ALA A 1 109 ? -0.972 7.938 2.963 1.00 88.31 109 ALA A N 1
ATOM 850 C CA . ALA A 1 109 ? -0.241 7.727 4.210 1.00 88.31 109 ALA A CA 1
ATOM 851 C C . ALA A 1 109 ? -0.290 8.948 5.138 1.00 88.31 109 ALA A C 1
ATOM 853 O O . ALA A 1 109 ? -0.620 8.806 6.319 1.00 88.31 109 ALA A O 1
ATOM 854 N N . LEU A 1 110 ? -0.039 10.147 4.607 1.00 87.69 110 LEU A N 1
ATOM 855 C CA . LEU A 1 110 ? -0.109 11.397 5.369 1.00 87.69 110 LEU A CA 1
ATOM 856 C C . LEU A 1 110 ? -1.514 11.652 5.926 1.00 87.69 110 LEU A C 1
ATOM 858 O O . LEU A 1 110 ? -1.663 11.960 7.107 1.00 87.69 110 LEU A O 1
ATOM 862 N N . LEU A 1 111 ? -2.556 11.469 5.113 1.00 89.25 111 LEU A N 1
ATOM 863 C CA . LEU A 1 111 ? -3.943 11.631 5.552 1.00 89.25 111 LEU A CA 1
ATOM 864 C C . LEU A 1 111 ? -4.303 10.640 6.657 1.00 89.25 111 LEU A C 1
ATOM 866 O O . LEU A 1 111 ? -4.918 11.025 7.649 1.00 89.25 111 LEU A O 1
ATOM 870 N N . MET A 1 112 ? -3.900 9.375 6.526 1.00 89.06 112 MET A N 1
ATOM 871 C CA . MET A 1 112 ? -4.111 8.377 7.576 1.00 89.06 112 MET A CA 1
ATOM 872 C C . MET A 1 112 ? -3.403 8.755 8.874 1.00 89.06 112 MET A C 1
ATOM 874 O O . MET A 1 112 ? -3.994 8.625 9.945 1.00 89.06 112 MET A O 1
ATOM 878 N N . PHE A 1 113 ? -2.176 9.267 8.785 1.00 85.69 113 PHE A N 1
ATOM 879 C CA . PHE A 1 113 ? -1.438 9.756 9.944 1.00 85.69 113 PHE A CA 1
ATOM 880 C C . PHE A 1 113 ? -2.184 10.901 10.639 1.00 85.69 113 PHE A C 1
ATOM 882 O O . PHE A 1 113 ? -2.420 10.839 11.845 1.00 85.69 113 PHE A O 1
ATOM 889 N N . VAL A 1 114 ? -2.661 11.891 9.879 1.00 86.88 114 VAL A N 1
ATOM 890 C CA . VAL A 1 114 ? -3.486 12.993 10.401 1.00 86.88 114 VAL A CA 1
ATOM 891 C C . VAL A 1 114 ? -4.769 12.468 11.056 1.00 86.88 114 VAL A C 1
ATOM 893 O O . VAL A 1 114 ? -5.126 12.897 12.155 1.00 86.88 114 VAL A O 1
ATOM 896 N N . TRP A 1 115 ? -5.444 11.487 10.448 1.00 87.19 115 TRP A N 1
ATOM 897 C CA . TRP A 1 115 ? -6.663 10.906 11.015 1.00 87.19 115 TRP A CA 1
ATOM 898 C C . TRP A 1 115 ? -6.450 10.206 12.357 1.00 87.19 115 TRP A C 1
ATOM 900 O O . TRP A 1 115 ? -7.357 10.229 13.188 1.00 87.19 115 TRP A O 1
ATOM 910 N N . ILE A 1 116 ? -5.275 9.620 12.597 1.00 86.00 116 ILE A N 1
ATOM 911 C CA . ILE A 1 116 ? -4.940 9.004 13.890 1.00 86.00 116 ILE A CA 1
ATOM 912 C C . ILE A 1 116 ? -4.862 10.063 15.000 1.00 86.00 116 ILE A C 1
ATOM 914 O O . ILE A 1 116 ? -5.322 9.809 16.116 1.00 86.00 116 ILE A O 1
ATOM 918 N N . PHE A 1 117 ? -4.329 11.255 14.712 1.00 81.62 117 PHE A N 1
ATOM 919 C CA . PHE A 1 117 ? -4.269 12.355 15.683 1.00 81.62 117 PHE A CA 1
ATOM 920 C C . PHE A 1 117 ? -5.623 13.021 15.923 1.00 81.62 117 PHE A C 1
ATOM 922 O O . PHE A 1 117 ? -5.894 13.446 17.043 1.00 81.62 117 PHE A O 1
ATOM 929 N N . LEU A 1 118 ? -6.482 13.064 14.904 1.00 84.56 118 LEU A N 1
ATOM 930 C CA . LEU A 1 118 ? -7.843 13.601 15.007 1.00 84.56 118 LEU A CA 1
ATOM 931 C C . LEU A 1 118 ? -8.842 12.638 15.672 1.00 84.56 118 LEU A C 1
ATOM 933 O O . LEU A 1 118 ? -10.002 12.999 15.860 1.00 84.56 118 LEU A O 1
ATOM 937 N N . MET A 1 119 ? -8.436 11.407 15.985 1.00 82.19 119 MET A N 1
ATOM 938 C CA . MET A 1 119 ? -9.292 10.416 16.633 1.00 82.19 119 MET A CA 1
ATOM 939 C C . MET A 1 119 ? -9.323 10.618 18.155 1.00 82.19 119 MET A C 1
ATOM 941 O O . MET A 1 119 ? -8.279 10.781 18.788 1.00 82.19 119 MET A O 1
ATOM 945 N N . ASP A 1 120 ? -10.512 10.519 18.759 1.00 81.25 120 ASP A N 1
ATOM 946 C CA . ASP A 1 120 ? -10.676 10.648 20.211 1.00 81.25 120 ASP A CA 1
ATOM 947 C C . ASP A 1 120 ? -9.812 9.638 20.978 1.00 81.25 120 ASP A C 1
ATOM 949 O O . ASP A 1 120 ? -9.728 8.467 20.602 1.00 81.25 120 ASP A O 1
ATOM 953 N N . SER A 1 121 ? -9.239 10.051 22.113 1.00 73.12 121 SER A N 1
ATOM 954 C CA . SER A 1 121 ? -8.426 9.194 22.994 1.00 73.12 121 SER A CA 1
ATOM 955 C C . SER A 1 121 ? -9.043 7.810 23.306 1.00 73.12 121 SER A C 1
ATOM 957 O O . SER A 1 121 ? -8.350 6.803 23.105 1.00 73.12 121 SER A O 1
ATOM 959 N N . PRO A 1 122 ? -10.328 7.684 23.717 1.00 74.50 122 PRO A N 1
ATOM 960 C CA . PRO A 1 122 ? -10.938 6.372 23.968 1.00 74.50 122 PRO A CA 1
ATOM 961 C C . PRO A 1 122 ? -11.071 5.526 22.693 1.00 74.50 122 PRO A C 1
ATOM 963 O O . PRO A 1 122 ? -10.877 4.308 22.718 1.00 74.50 122 PRO A O 1
ATOM 966 N N . THR A 1 123 ? -11.357 6.162 21.558 1.00 74.50 123 THR A N 1
ATOM 967 C CA . THR A 1 123 ? -11.495 5.509 20.251 1.00 74.50 123 THR A CA 1
ATOM 968 C C . THR A 1 123 ? -10.142 5.024 19.737 1.00 74.50 123 THR A C 1
ATOM 970 O O . THR A 1 123 ? -10.031 3.881 19.288 1.00 74.50 123 THR A O 1
ATOM 973 N N . ARG A 1 124 ? -9.105 5.848 19.893 1.00 74.38 124 ARG A N 1
ATOM 974 C CA . ARG A 1 124 ? -7.714 5.581 19.528 1.00 74.38 124 ARG A CA 1
ATOM 975 C C . ARG A 1 124 ? -7.125 4.434 20.347 1.00 74.38 124 ARG A C 1
ATOM 977 O O . ARG A 1 124 ? -6.565 3.503 19.772 1.00 74.38 124 ARG A O 1
ATOM 984 N N . ASN A 1 125 ? -7.326 4.442 21.666 1.00 73.25 125 ASN A N 1
ATOM 985 C CA . ASN A 1 125 ? -6.869 3.369 22.555 1.00 73.25 125 ASN A CA 1
ATOM 986 C C . ASN A 1 125 ? -7.559 2.035 22.246 1.00 73.25 125 ASN A C 1
ATOM 988 O O . ASN A 1 125 ? -6.891 1.012 22.118 1.00 73.25 125 ASN A O 1
ATOM 992 N N . ALA A 1 126 ? -8.880 2.046 22.062 1.00 71.50 126 ALA A N 1
ATOM 993 C CA . ALA A 1 126 ? -9.643 0.841 21.738 1.00 71.50 126 ALA A CA 1
ATOM 994 C C . ALA A 1 126 ? -9.344 0.278 20.337 1.00 71.50 126 ALA A C 1
ATOM 996 O O . ALA A 1 126 ? -9.595 -0.896 20.090 1.00 71.50 126 ALA A O 1
ATOM 997 N N . SER A 1 127 ? -8.813 1.102 19.431 1.00 66.50 127 SER A N 1
ATOM 998 C CA . SER A 1 127 ? -8.385 0.683 18.090 1.00 66.50 127 SER A CA 1
ATOM 999 C C . SER A 1 127 ? -6.911 0.248 18.049 1.00 66.50 127 SER A C 1
ATOM 1001 O O . SER A 1 127 ? -6.390 -0.035 16.978 1.00 66.50 127 SER A O 1
ATOM 1003 N N . GLY A 1 128 ? -6.223 0.209 19.199 1.00 69.69 128 GLY A N 1
ATOM 1004 C CA . GLY A 1 128 ? -4.821 -0.208 19.307 1.00 69.69 128 GLY A CA 1
ATOM 1005 C C . GLY A 1 128 ? -3.789 0.888 19.013 1.00 69.69 128 GLY A C 1
ATOM 1006 O O . GLY A 1 128 ? -2.603 0.664 19.228 1.00 69.69 128 GLY A O 1
ATOM 1007 N N . PHE A 1 129 ? -4.218 2.092 18.619 1.00 70.31 129 PHE A N 1
ATOM 1008 C CA . PHE A 1 129 ? -3.345 3.249 18.345 1.00 70.31 129 PHE A CA 1
ATOM 1009 C C . PHE A 1 129 ? -3.020 4.079 19.597 1.00 70.31 129 PHE A C 1
ATOM 1011 O O . PHE A 1 129 ? -2.536 5.206 19.511 1.00 70.31 129 PHE A O 1
ATOM 1018 N N . GLY A 1 130 ? -3.330 3.554 20.782 1.00 66.75 130 GLY A N 1
ATOM 1019 C CA . GLY A 1 130 ? -3.067 4.225 22.046 1.00 66.75 130 GLY A CA 1
ATOM 1020 C C . GLY A 1 130 ? -1.581 4.312 22.382 1.00 66.75 130 GLY A C 1
ATOM 1021 O O . GLY A 1 130 ? -0.893 3.291 22.405 1.00 66.75 130 GLY A O 1
ATOM 1022 N N . LEU A 1 131 ? -1.113 5.511 22.737 1.00 63.94 131 LEU A N 1
ATOM 1023 C CA . LEU A 1 131 ? 0.253 5.800 23.204 1.00 63.94 131 LEU A CA 1
ATOM 1024 C C . LEU A 1 131 ? 0.464 5.368 24.673 1.00 63.94 131 LEU A C 1
ATOM 1026 O O . LEU A 1 131 ? 0.916 6.138 25.514 1.00 63.94 131 LEU A O 1
ATOM 1030 N N . GLY A 1 132 ? 0.082 4.135 25.010 1.00 63.69 132 GLY A N 1
ATOM 1031 C CA . GLY A 1 132 ? 0.312 3.549 26.331 1.00 63.69 132 GLY A CA 1
ATOM 1032 C C . GLY A 1 132 ? 1.707 2.927 26.443 1.00 63.69 132 GLY A C 1
ATOM 1033 O O . GLY A 1 132 ? 2.193 2.308 25.498 1.00 63.69 132 GLY A O 1
ATOM 1034 N N . ASN A 1 133 ? 2.333 3.008 27.620 1.00 58.28 133 ASN A N 1
ATOM 1035 C CA . ASN A 1 133 ? 3.735 2.610 27.834 1.00 58.28 133 ASN A CA 1
ATOM 1036 C C . ASN A 1 133 ? 4.048 1.141 27.431 1.00 58.28 133 ASN A C 1
ATOM 1038 O O . ASN A 1 133 ? 5.110 0.836 26.889 1.00 58.28 133 ASN A O 1
ATOM 1042 N N . LYS A 1 134 ? 3.092 0.212 27.614 1.00 63.94 134 LYS A N 1
ATOM 1043 C CA . LYS A 1 134 ? 3.220 -1.196 27.170 1.00 63.94 134 LYS A CA 1
ATOM 1044 C C . LYS A 1 134 ? 3.133 -1.367 25.645 1.00 63.94 134 LYS A C 1
ATOM 1046 O O . LYS A 1 134 ? 3.829 -2.217 25.083 1.00 63.94 134 LYS A O 1
ATOM 1051 N N . ASN A 1 135 ? 2.320 -0.553 24.974 1.00 65.06 135 ASN A N 1
ATOM 1052 C CA . ASN A 1 135 ? 2.165 -0.593 23.520 1.00 65.06 135 ASN A CA 1
ATOM 1053 C C . ASN A 1 135 ? 3.401 -0.017 22.826 1.00 65.06 135 ASN A C 1
ATOM 1055 O O . ASN A 1 135 ? 3.833 -0.573 21.824 1.00 65.06 135 ASN A O 1
ATOM 1059 N N . VAL A 1 136 ? 4.034 1.009 23.407 1.00 70.44 136 VAL A N 1
ATOM 1060 C CA . VAL A 1 136 ? 5.269 1.611 22.875 1.00 70.44 136 VAL A CA 1
ATOM 1061 C C . VAL A 1 136 ? 6.427 0.612 22.872 1.00 70.44 136 VAL A C 1
ATOM 1063 O O . VAL A 1 136 ? 7.099 0.460 21.858 1.00 70.44 136 VAL A O 1
ATOM 1066 N N . ARG A 1 137 ? 6.632 -0.153 23.954 1.00 74.31 137 ARG A N 1
ATOM 1067 C CA . ARG A 1 137 ? 7.683 -1.190 23.983 1.00 74.31 137 ARG A CA 1
ATOM 1068 C C . ARG A 1 137 ? 7.446 -2.281 22.937 1.00 74.31 137 ARG A C 1
ATOM 1070 O O . ARG A 1 137 ? 8.391 -2.779 22.334 1.00 74.31 137 ARG A O 1
ATOM 1077 N N . THR A 1 138 ? 6.187 -2.653 22.738 1.00 73.62 138 THR A N 1
ATOM 1078 C CA . THR A 1 138 ? 5.782 -3.645 21.736 1.00 73.62 138 THR A CA 1
ATOM 1079 C C . THR A 1 138 ? 5.989 -3.105 20.319 1.00 73.62 138 THR A C 1
ATOM 1081 O O . THR A 1 138 ? 6.576 -3.786 19.485 1.00 73.62 138 THR A O 1
ATOM 1084 N N . PHE A 1 139 ? 5.612 -1.849 20.077 1.00 74.25 139 PHE A N 1
ATOM 1085 C CA . PHE A 1 139 ? 5.862 -1.127 18.834 1.00 74.25 139 PHE A CA 1
ATOM 1086 C C . PHE A 1 139 ? 7.359 -1.060 18.504 1.00 74.25 139 PHE A C 1
ATOM 1088 O O . PHE A 1 139 ? 7.748 -1.475 17.419 1.00 74.25 139 PHE A O 1
ATOM 1095 N N . ILE A 1 140 ? 8.208 -0.649 19.455 1.00 81.25 140 ILE A N 1
ATOM 1096 C CA . ILE A 1 140 ? 9.668 -0.588 19.266 1.00 81.25 140 ILE A CA 1
ATOM 1097 C C . ILE A 1 140 ? 10.233 -1.957 18.876 1.00 81.25 140 ILE A C 1
ATOM 1099 O O . ILE A 1 140 ? 11.053 -2.034 17.969 1.00 81.25 140 ILE A O 1
ATOM 1103 N N . LYS A 1 141 ? 9.780 -3.048 19.512 1.00 81.94 141 LYS A N 1
ATOM 1104 C CA . LYS A 1 141 ? 10.215 -4.406 19.145 1.00 81.94 141 LYS A CA 1
ATOM 1105 C C . LYS A 1 141 ? 9.865 -4.753 17.699 1.00 81.94 141 LYS A C 1
ATOM 1107 O O . LYS A 1 141 ? 10.716 -5.288 16.999 1.00 81.94 141 LYS A O 1
ATOM 1112 N N . TYR A 1 142 ? 8.644 -4.455 17.255 1.00 78.50 142 TYR A N 1
ATOM 1113 C CA . TYR A 1 142 ? 8.232 -4.728 15.876 1.00 78.50 142 TYR A CA 1
ATOM 1114 C C . TYR A 1 142 ? 8.948 -3.835 14.861 1.00 78.50 142 TYR A C 1
ATOM 1116 O O . TYR A 1 142 ? 9.322 -4.325 13.802 1.00 78.50 142 TYR A O 1
ATOM 1124 N N . VAL A 1 143 ? 9.205 -2.568 15.194 1.00 80.56 143 VAL A N 1
ATOM 1125 C CA . VAL A 1 143 ? 10.017 -1.668 14.360 1.00 80.56 143 VAL A CA 1
ATOM 1126 C C . VAL A 1 143 ? 11.450 -2.183 14.245 1.00 80.56 143 VAL A C 1
ATOM 1128 O O . VAL A 1 143 ? 11.975 -2.267 13.141 1.00 80.56 143 VAL A O 1
ATOM 1131 N N . LEU A 1 144 ? 12.074 -2.587 15.355 1.00 85.62 144 LEU A N 1
ATOM 1132 C CA . LEU A 1 144 ? 13.429 -3.142 15.350 1.00 85.62 144 LEU A CA 1
ATOM 1133 C C . LEU A 1 144 ? 13.501 -4.442 14.538 1.00 85.62 144 LEU A C 1
ATOM 1135 O O . LEU A 1 144 ? 14.426 -4.633 13.757 1.00 85.62 144 LEU A O 1
ATOM 1139 N N . LEU A 1 145 ? 12.506 -5.318 14.698 1.00 86.81 145 LEU A N 1
ATOM 1140 C CA . LEU A 1 145 ? 12.395 -6.555 13.930 1.00 86.81 145 LEU A CA 1
ATOM 1141 C C . LEU A 1 145 ? 12.229 -6.273 12.431 1.00 86.81 145 LEU A C 1
ATOM 1143 O O . LEU A 1 145 ? 12.887 -6.910 11.616 1.00 86.81 145 LEU A O 1
ATOM 1147 N N . PHE A 1 146 ? 11.387 -5.303 12.067 1.00 76.94 146 PHE A N 1
ATOM 1148 C CA . PHE A 1 146 ? 11.215 -4.868 10.682 1.00 76.94 146 PHE A CA 1
ATOM 1149 C C . PHE A 1 146 ? 12.520 -4.319 10.095 1.00 76.94 146 PHE A C 1
ATOM 1151 O O . PHE A 1 146 ? 12.911 -4.720 9.006 1.00 76.94 146 PHE A O 1
ATOM 1158 N N . LEU A 1 147 ? 13.237 -3.467 10.836 1.00 81.25 147 LEU A N 1
ATOM 1159 C CA . LEU A 1 147 ? 14.546 -2.956 10.422 1.00 81.25 147 LEU A CA 1
ATOM 1160 C C . LEU A 1 147 ? 15.568 -4.082 10.236 1.00 81.25 147 LEU A C 1
ATOM 1162 O O . LEU A 1 147 ? 16.314 -4.066 9.263 1.00 81.25 147 LEU A O 1
ATOM 1166 N N . ALA A 1 148 ? 15.582 -5.077 11.125 1.00 87.81 148 ALA A N 1
ATOM 1167 C CA . ALA A 1 148 ? 16.453 -6.241 10.990 1.00 87.81 148 ALA A CA 1
ATOM 1168 C C . ALA A 1 148 ? 16.141 -7.041 9.715 1.00 87.81 148 ALA A C 1
ATOM 1170 O O . ALA A 1 148 ? 17.063 -7.393 8.982 1.00 87.81 148 ALA A O 1
ATOM 1171 N N . PHE A 1 149 ? 14.858 -7.272 9.411 1.00 80.69 149 PHE A N 1
ATOM 1172 C CA . PHE A 1 149 ? 14.454 -7.898 8.149 1.00 80.69 149 PHE A CA 1
ATOM 1173 C C . PHE A 1 149 ? 14.843 -7.057 6.933 1.00 80.69 149 PHE A C 1
ATOM 1175 O O . PHE A 1 149 ? 15.308 -7.617 5.948 1.00 80.69 149 PHE A O 1
ATOM 1182 N N . GLN A 1 150 ? 14.723 -5.730 7.009 1.00 72.00 150 GLN A N 1
ATOM 1183 C CA . GLN A 1 150 ? 15.106 -4.842 5.912 1.00 72.00 150 GLN A CA 1
ATOM 1184 C C . GLN A 1 150 ? 16.615 -4.881 5.642 1.00 72.00 150 GLN A C 1
ATOM 1186 O O . GLN A 1 150 ? 17.042 -4.946 4.495 1.00 72.00 150 GLN A O 1
ATOM 1191 N N . ILE A 1 151 ? 17.435 -4.873 6.696 1.00 80.62 151 ILE A N 1
ATOM 1192 C CA . ILE A 1 151 ? 18.892 -5.015 6.569 1.00 80.62 151 ILE A CA 1
ATOM 1193 C C . ILE A 1 151 ? 19.229 -6.386 5.983 1.00 80.62 151 ILE A C 1
ATOM 1195 O O . ILE A 1 151 ? 20.060 -6.481 5.085 1.00 80.62 151 ILE A O 1
ATOM 1199 N N . MET A 1 152 ? 18.569 -7.441 6.462 1.00 85.06 152 MET A N 1
ATOM 1200 C CA . MET A 1 152 ? 18.761 -8.789 5.940 1.00 85.06 152 MET A CA 1
ATOM 1201 C C . MET A 1 152 ? 18.406 -8.880 4.451 1.00 85.06 152 MET A C 1
ATOM 1203 O O . MET A 1 152 ? 19.176 -9.467 3.700 1.00 85.06 152 MET A O 1
ATOM 1207 N N . ASP A 1 153 ? 17.299 -8.278 4.016 1.00 78.62 153 ASP A N 1
ATOM 1208 C CA . ASP A 1 153 ? 16.886 -8.226 2.608 1.00 78.62 153 ASP A CA 1
ATOM 1209 C C . ASP A 1 153 ? 17.939 -7.538 1.725 1.00 78.62 153 ASP A C 1
ATOM 1211 O O . ASP A 1 153 ? 18.328 -8.072 0.685 1.00 78.62 153 ASP A O 1
ATOM 1215 N N . ILE A 1 154 ? 18.488 -6.408 2.188 1.00 75.50 154 ILE A N 1
ATOM 1216 C CA . ILE A 1 154 ? 19.576 -5.697 1.500 1.00 75.50 154 ILE A CA 1
ATOM 1217 C C . ILE A 1 154 ? 20.826 -6.578 1.409 1.00 75.50 154 ILE A C 1
ATOM 1219 O O . ILE A 1 154 ? 21.427 -6.684 0.339 1.00 75.50 154 ILE A O 1
ATOM 1223 N N . VAL A 1 155 ? 21.219 -7.228 2.508 1.00 82.62 155 VAL A N 1
ATOM 1224 C CA . VAL A 1 155 ? 22.392 -8.114 2.543 1.00 82.62 155 VAL A CA 1
ATOM 1225 C C . VAL A 1 155 ? 22.206 -9.292 1.591 1.00 82.62 155 VAL A C 1
ATOM 1227 O O . VAL A 1 155 ? 23.082 -9.545 0.771 1.00 82.62 155 VAL A O 1
ATOM 1230 N N . VAL A 1 156 ? 21.067 -9.986 1.652 1.00 82.38 156 VAL A N 1
ATOM 1231 C CA . VAL A 1 156 ? 20.768 -11.137 0.787 1.00 82.38 156 VAL A CA 1
ATOM 1232 C C . VAL A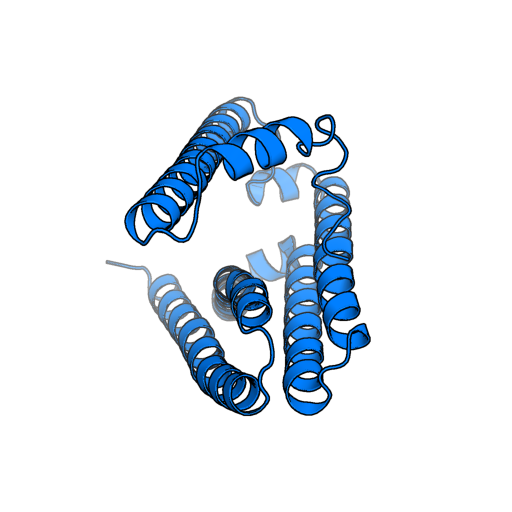 1 156 ? 20.749 -10.722 -0.681 1.00 82.38 156 VAL A C 1
ATOM 1234 O O . VAL A 1 156 ? 21.381 -11.386 -1.499 1.00 82.38 156 VAL A O 1
ATOM 1237 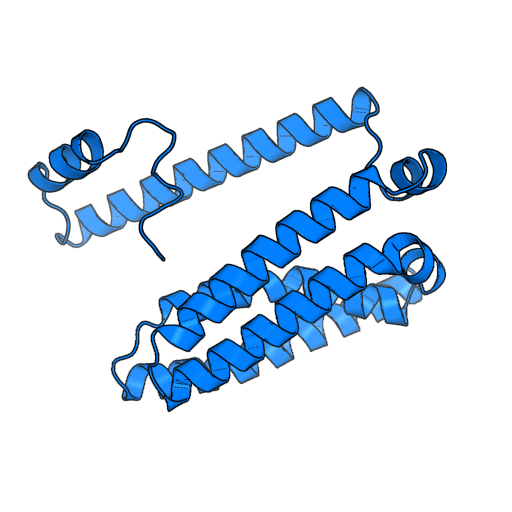N N . SER A 1 157 ? 20.097 -9.606 -1.012 1.00 73.81 157 SER A N 1
ATOM 1238 C CA . SER A 1 157 ? 20.047 -9.080 -2.380 1.00 73.81 157 SER A CA 1
ATOM 1239 C C . SER A 1 157 ? 21.438 -8.717 -2.906 1.00 73.81 157 SER A C 1
ATOM 1241 O O . SER A 1 157 ? 21.779 -9.052 -4.038 1.00 73.81 157 SER A O 1
ATOM 1243 N N . THR A 1 158 ? 22.271 -8.087 -2.072 1.00 75.00 158 THR A N 1
ATOM 1244 C CA . THR A 1 158 ? 23.645 -7.699 -2.433 1.00 75.00 158 THR A CA 1
ATOM 1245 C C . THR A 1 158 ? 24.538 -8.922 -2.633 1.00 75.00 158 THR A C 1
ATOM 1247 O O . THR A 1 158 ? 25.266 -9.003 -3.620 1.00 75.00 158 THR A O 1
ATOM 1250 N N . VAL A 1 159 ? 24.462 -9.902 -1.727 1.00 84.19 159 VAL A N 1
ATOM 1251 C CA . VAL A 1 159 ? 25.199 -11.169 -1.842 1.00 84.19 159 VAL A CA 1
ATOM 1252 C C . VAL A 1 159 ? 24.768 -11.926 -3.092 1.00 84.19 159 VAL A C 1
ATOM 1254 O O . VAL A 1 159 ? 25.622 -12.439 -3.805 1.00 84.19 159 VAL A O 1
ATOM 1257 N N . TYR A 1 160 ? 23.468 -11.968 -3.388 1.00 78.44 160 TYR A N 1
ATOM 1258 C CA . TYR A 1 160 ? 22.945 -12.607 -4.591 1.00 78.44 160 TYR A CA 1
ATOM 1259 C C . TYR A 1 160 ? 23.512 -11.972 -5.866 1.00 78.44 160 TYR A C 1
ATOM 1261 O O . TYR A 1 160 ? 24.069 -12.691 -6.691 1.00 78.44 160 TYR A O 1
ATOM 1269 N N . LEU A 1 161 ? 23.443 -10.641 -5.989 1.00 76.25 161 LEU A N 1
ATOM 1270 C CA . LEU A 1 161 ? 23.994 -9.882 -7.120 1.00 76.25 161 LEU A CA 1
ATOM 1271 C C . LEU A 1 161 ? 25.506 -10.094 -7.297 1.00 76.25 161 LEU A C 1
ATOM 1273 O O . LEU A 1 161 ? 25.988 -10.247 -8.418 1.00 76.25 161 LEU A O 1
ATOM 1277 N N . PHE A 1 162 ? 26.251 -10.159 -6.191 1.00 75.88 162 PHE A N 1
ATOM 1278 C CA . PHE A 1 162 ? 27.675 -10.492 -6.209 1.00 75.88 162 PHE A CA 1
ATOM 1279 C C . PHE A 1 162 ? 27.929 -11.920 -6.721 1.00 75.88 162 PHE A C 1
ATOM 1281 O O . PHE A 1 162 ? 28.832 -12.143 -7.523 1.00 75.88 162 PHE A O 1
ATOM 1288 N N . LEU A 1 163 ? 27.113 -12.892 -6.301 1.00 79.69 163 LEU A N 1
ATOM 1289 C CA . LEU A 1 163 ? 27.273 -14.310 -6.643 1.00 79.69 163 LEU A CA 1
ATOM 1290 C C . LEU A 1 163 ? 26.988 -14.595 -8.126 1.00 79.69 163 LEU A C 1
ATOM 1292 O O . LEU A 1 163 ? 27.633 -15.459 -8.715 1.00 79.69 163 LEU A O 1
ATOM 1296 N N . ILE A 1 164 ? 26.068 -13.846 -8.742 1.00 80.00 164 ILE A N 1
ATOM 1297 C CA . ILE A 1 164 ? 25.779 -13.924 -10.185 1.00 80.00 164 ILE A CA 1
ATOM 1298 C C . ILE A 1 164 ? 26.717 -13.057 -11.046 1.00 80.00 164 ILE A C 1
ATOM 1300 O O . ILE A 1 164 ? 26.576 -13.040 -12.266 1.00 80.00 164 ILE A O 1
ATOM 1304 N N . GLY A 1 165 ? 27.688 -12.368 -10.434 1.00 72.12 165 GLY A N 1
ATOM 1305 C CA . GLY A 1 165 ? 28.716 -11.592 -11.135 1.00 72.12 165 GLY A CA 1
ATOM 1306 C C . GLY A 1 165 ? 28.250 -10.240 -11.687 1.00 72.12 165 GLY A C 1
ATOM 1307 O O . GLY A 1 165 ? 28.997 -9.608 -12.428 1.00 72.12 165 GLY A O 1
ATOM 1308 N N . GLU A 1 166 ? 27.050 -9.780 -11.323 1.00 63.38 166 GLU A N 1
ATOM 1309 C CA . GLU A 1 166 ? 26.492 -8.478 -11.730 1.00 63.38 166 GLU A CA 1
ATOM 1310 C C . GLU A 1 166 ? 26.973 -7.309 -10.848 1.00 63.38 166 GLU A C 1
ATOM 1312 O O . GLU A 1 166 ? 26.607 -6.164 -11.104 1.00 63.38 166 GLU A O 1
ATOM 1317 N N . LEU A 1 167 ? 27.786 -7.571 -9.813 1.00 61.94 167 LEU A N 1
ATOM 1318 C CA . LEU A 1 167 ? 28.245 -6.564 -8.848 1.00 61.94 167 LEU A CA 1
ATOM 1319 C C . LEU A 1 167 ? 29.763 -6.662 -8.627 1.00 61.94 167 LEU A C 1
ATOM 1321 O O . LEU A 1 167 ? 30.252 -7.630 -8.038 1.00 61.94 167 LEU A O 1
ATOM 1325 N N . ALA A 1 168 ? 30.518 -5.658 -9.082 1.00 58.28 168 ALA A N 1
ATOM 1326 C CA . ALA A 1 168 ? 31.955 -5.556 -8.831 1.00 58.28 168 ALA A CA 1
ATOM 1327 C C . ALA A 1 168 ? 32.229 -4.809 -7.512 1.00 58.28 168 ALA A C 1
ATOM 1329 O O . ALA A 1 168 ? 31.476 -3.926 -7.104 1.00 58.28 168 ALA A O 1
ATOM 1330 N N . PHE A 1 169 ? 33.348 -5.110 -6.839 1.00 55.12 169 PHE A N 1
ATOM 1331 C CA . PHE A 1 169 ? 33.735 -4.453 -5.574 1.00 55.12 169 PHE A CA 1
ATOM 1332 C C . PHE A 1 169 ? 33.851 -2.913 -5.693 1.00 55.12 169 PHE A C 1
ATOM 1334 O O . PHE A 1 169 ? 33.694 -2.200 -4.701 1.00 55.12 169 PHE A O 1
ATOM 1341 N N . SER A 1 170 ? 34.083 -2.393 -6.905 1.00 54.88 170 SER A N 1
ATOM 1342 C CA . SER A 1 170 ? 34.099 -0.959 -7.226 1.00 54.88 170 SER A CA 1
ATOM 1343 C C . SER A 1 170 ? 32.729 -0.282 -7.104 1.00 54.88 170 SER A C 1
ATOM 1345 O O . SER A 1 170 ? 32.666 0.886 -6.719 1.00 54.88 170 SER A O 1
ATOM 1347 N N . ASP A 1 171 ? 31.637 -1.005 -7.360 1.00 57.41 171 ASP A N 1
ATOM 1348 C CA . ASP A 1 171 ? 30.269 -0.465 -7.338 1.00 57.41 171 ASP A CA 1
ATOM 1349 C C . ASP A 1 171 ? 29.732 -0.343 -5.906 1.00 57.41 171 ASP A C 1
ATOM 1351 O O . ASP A 1 171 ? 28.953 0.557 -5.593 1.00 57.41 171 ASP A O 1
ATOM 1355 N N . LEU A 1 172 ? 30.234 -1.179 -4.988 1.00 52.31 172 LEU A N 1
ATOM 1356 C CA . LEU A 1 172 ? 29.949 -1.081 -3.554 1.00 52.31 172 LEU A CA 1
ATOM 1357 C C . LEU A 1 172 ? 30.508 0.224 -2.958 1.00 52.31 172 LEU A C 1
ATOM 1359 O O . LEU A 1 172 ? 29.854 0.875 -2.143 1.00 52.31 172 LEU A O 1
ATOM 1363 N N . SER A 1 173 ? 31.702 0.641 -3.401 1.00 47.44 173 SER A N 1
ATOM 1364 C CA . SER A 1 173 ? 32.294 1.929 -3.015 1.00 47.44 173 SER A CA 1
ATOM 1365 C C . SER A 1 173 ? 31.474 3.105 -3.542 1.00 47.44 173 SER A C 1
ATOM 1367 O O . SER A 1 173 ? 31.371 4.118 -2.852 1.00 47.44 173 SER A O 1
ATOM 1369 N N . GLN A 1 174 ? 30.879 2.982 -4.733 1.00 50.34 174 GLN A N 1
ATOM 1370 C CA . GLN A 1 174 ? 29.982 4.004 -5.264 1.00 50.34 174 GLN A CA 1
ATOM 1371 C C . GLN A 1 174 ? 28.642 4.025 -4.528 1.00 50.34 174 GLN A C 1
ATOM 1373 O O . GLN A 1 174 ? 28.206 5.112 -4.197 1.00 50.34 174 GLN A O 1
ATOM 1378 N N . MET A 1 175 ? 28.043 2.885 -4.160 1.00 48.53 175 MET A N 1
ATOM 1379 C CA . MET A 1 175 ? 26.816 2.847 -3.340 1.00 48.53 175 MET A CA 1
ATOM 1380 C C . MET A 1 175 ? 27.000 3.449 -1.940 1.00 48.53 175 MET A C 1
ATOM 1382 O O . MET A 1 175 ? 26.080 4.073 -1.413 1.00 48.53 175 MET A O 1
ATOM 1386 N N . ILE A 1 176 ? 28.176 3.275 -1.328 1.00 49.66 176 ILE A N 1
ATOM 1387 C CA . ILE A 1 176 ? 28.499 3.855 -0.014 1.00 49.66 176 ILE A CA 1
ATOM 1388 C C . ILE A 1 176 ? 28.781 5.361 -0.129 1.00 49.66 176 ILE A C 1
ATOM 1390 O O . ILE A 1 176 ? 28.392 6.118 0.756 1.00 49.66 176 ILE A O 1
ATOM 1394 N N . GLN A 1 177 ? 29.416 5.819 -1.213 1.00 42.06 177 GLN A N 1
ATOM 1395 C CA . GLN A 1 177 ? 29.686 7.247 -1.448 1.00 42.06 177 GLN A CA 1
ATOM 1396 C C . GLN A 1 177 ? 28.482 8.009 -2.019 1.00 42.06 177 GLN A C 1
ATOM 1398 O O . GLN A 1 177 ? 28.330 9.201 -1.766 1.00 42.06 177 GLN A O 1
ATOM 1403 N N . SER A 1 178 ? 27.606 7.328 -2.756 1.00 43.84 178 SER A N 1
ATOM 1404 C CA . SER A 1 178 ? 26.330 7.842 -3.245 1.00 43.84 178 SER A CA 1
ATOM 1405 C C . SER A 1 178 ? 25.212 7.660 -2.230 1.00 43.84 178 SER A C 1
ATOM 1407 O O . SER A 1 178 ? 24.078 8.002 -2.552 1.00 43.84 178 SER A O 1
ATOM 1409 N N . ALA A 1 179 ? 25.488 7.104 -1.042 1.00 38.34 179 ALA A N 1
ATOM 1410 C CA . ALA A 1 179 ? 24.571 7.191 0.078 1.00 38.34 179 ALA A CA 1
ATOM 1411 C C . ALA A 1 179 ? 24.461 8.682 0.408 1.00 38.34 179 ALA A C 1
ATOM 1413 O O . ALA A 1 179 ? 25.405 9.261 0.958 1.00 38.34 179 ALA A O 1
ATOM 1414 N N . PRO A 1 180 ? 23.349 9.347 0.046 1.00 38.81 180 PRO A N 1
ATOM 1415 C CA . PRO A 1 180 ? 23.172 10.694 0.517 1.00 38.81 180 PRO A CA 1
ATOM 1416 C C . PRO A 1 180 ? 23.143 10.595 2.038 1.00 38.81 180 PRO A C 1
ATOM 1418 O O . PRO A 1 180 ? 22.636 9.614 2.601 1.00 38.81 180 PRO A O 1
ATOM 1421 N N . SER A 1 181 ? 23.668 11.622 2.705 1.00 39.53 181 SER A N 1
ATOM 1422 C CA . SER A 1 181 ? 23.307 11.884 4.093 1.00 39.53 181 SER A CA 1
ATOM 1423 C C . SER A 1 181 ? 21.825 11.557 4.266 1.00 39.53 181 SER A C 1
ATOM 1425 O O . SER A 1 181 ? 21.020 11.807 3.365 1.00 39.53 181 SER A O 1
ATOM 1427 N N . THR A 1 182 ? 21.503 10.914 5.381 1.00 39.38 182 THR A N 1
ATOM 1428 C CA . THR A 1 182 ? 20.288 10.168 5.750 1.00 39.38 182 THR A CA 1
ATOM 1429 C C . THR A 1 182 ? 18.931 10.876 5.536 1.00 39.38 182 THR A C 1
ATOM 1431 O O . THR A 1 182 ? 17.905 10.406 6.014 1.00 39.38 182 THR A O 1
ATOM 1434 N N . ALA A 1 183 ? 18.899 11.981 4.796 1.00 33.12 183 ALA A N 1
ATOM 1435 C CA . ALA A 1 183 ? 17.759 12.730 4.305 1.00 33.12 183 ALA A CA 1
ATOM 1436 C C . ALA A 1 183 ? 17.382 12.487 2.819 1.00 33.12 183 ALA A C 1
ATOM 1438 O O . ALA A 1 183 ? 16.223 12.725 2.492 1.00 33.12 183 ALA A O 1
ATOM 1439 N N . ALA A 1 184 ? 18.259 12.016 1.910 1.00 33.12 184 ALA A N 1
ATOM 1440 C CA . ALA A 1 184 ? 17.915 11.983 0.463 1.00 33.12 184 ALA A CA 1
ATOM 1441 C C . ALA A 1 184 ? 17.532 10.617 -0.145 1.00 33.12 184 ALA A C 1
ATOM 1443 O O . ALA A 1 184 ? 17.143 10.564 -1.310 1.00 33.12 184 ALA A O 1
ATOM 1444 N N . VAL A 1 185 ? 17.493 9.528 0.635 1.00 38.00 185 VAL A N 1
ATOM 1445 C CA . VAL A 1 185 ? 16.877 8.255 0.178 1.00 38.00 185 VAL A CA 1
ATOM 1446 C C . VAL A 1 185 ? 15.360 8.411 -0.071 1.00 38.00 185 VAL A C 1
ATOM 1448 O O . VAL A 1 185 ? 14.737 7.568 -0.708 1.00 38.00 185 VAL A O 1
ATOM 1451 N N . PHE A 1 186 ? 14.761 9.535 0.341 1.00 34.25 186 PHE A N 1
ATOM 1452 C CA . PHE A 1 186 ? 13.368 9.876 0.044 1.00 34.25 186 PHE A CA 1
ATOM 1453 C C . PHE A 1 186 ? 13.127 10.596 -1.295 1.00 34.25 186 PHE A C 1
ATOM 1455 O O . PHE A 1 186 ? 11.967 10.769 -1.659 1.00 34.25 186 PHE A O 1
ATOM 1462 N N . ILE A 1 187 ? 14.152 11.003 -2.054 1.00 34.69 187 ILE A N 1
ATOM 1463 C CA . ILE A 1 187 ? 13.949 11.748 -3.311 1.00 34.69 187 ILE A CA 1
ATOM 1464 C C . ILE A 1 187 ? 14.972 11.330 -4.375 1.00 34.69 187 ILE A C 1
ATOM 1466 O O . ILE A 1 187 ? 15.766 12.154 -4.776 1.00 34.69 187 ILE A O 1
ATOM 1470 N N . VAL A 1 188 ? 14.977 10.076 -4.842 1.00 30.31 188 VAL A N 1
ATOM 1471 C CA . VAL A 1 188 ? 15.278 9.723 -6.257 1.00 30.31 188 VAL A CA 1
ATOM 1472 C C . VAL A 1 188 ? 14.664 8.345 -6.555 1.00 30.31 188 VAL A C 1
ATOM 1474 O O . VAL A 1 188 ? 15.339 7.340 -6.746 1.00 30.31 188 VAL A O 1
ATOM 1477 N N . LYS A 1 189 ? 13.337 8.290 -6.520 1.00 32.69 189 LYS A N 1
ATOM 1478 C CA . LYS A 1 189 ? 12.488 7.473 -7.406 1.00 32.69 189 LYS A CA 1
ATOM 1479 C C . LYS A 1 189 ? 11.122 8.164 -7.457 1.00 32.69 189 LYS A C 1
ATOM 1481 O O . LYS A 1 189 ? 10.093 7.608 -7.080 1.00 32.69 189 LYS A O 1
ATOM 1486 N N . LEU A 1 190 ? 11.179 9.440 -7.836 1.00 34.41 190 LEU A N 1
ATOM 1487 C CA . LEU A 1 190 ? 10.049 10.198 -8.360 1.00 34.41 190 LEU A CA 1
ATOM 1488 C C . LEU A 1 190 ? 10.131 10.142 -9.882 1.00 34.41 190 LEU A C 1
ATOM 1490 O O . LEU A 1 190 ? 11.265 10.299 -10.387 1.00 34.41 190 LEU A O 1
#

Radius of gyration: 19.96 Å; chains: 1; bounding box: 53×37×52 Å

Sequence (190 aa):
MLKKNEKKGLIIYLGTVFDITLLMGFLVRAAFRNNQPVSIYAGVQMLYPAMGVIIAVFFTRKDLFQKMKRIYWTYLIAGVVSILALVLYTFSGSSLSTTMISIAVTIGALLMFVWIFLMDSPTRNASGFGLGNKNVRTFIKYVLLFLAFQIMDIVVSTVYLFLIGELAFSDLSQMIQSAPSTAAVFIVKL

Secondary structure (DSSP, 8-state):
---HHHHHHHHHHHHHHHHHHHHHHHHHHHHHHTT--THHHHHHHTTHHHHHHHHHHHHH-HHHHHHTHHHHHHHHHHHHHHHHHHHHHHHH--HHHHHHHHHHHHHHHHHHHHHHHTS-HHHHHHTT----HHHHHHHHHHHHHHHHHHHHHHHHHHHHHHHTT---HHHHHHHHHS--STTSTTSS--